Protein AF-A0A5B0NNN5-F1 (afdb_monomer_lite)

Structure (mmCIF, N/CA/C/O backbone):
data_AF-A0A5B0NNN5-F1
#
_entry.id   AF-A0A5B0NNN5-F1
#
loop_
_atom_site.group_PDB
_atom_site.id
_atom_site.type_symbol
_atom_site.label_atom_id
_atom_site.label_alt_id
_atom_site.label_comp_id
_atom_site.label_asym_id
_atom_site.label_entity_id
_atom_site.label_seq_id
_atom_site.pdbx_PDB_ins_code
_atom_site.Cartn_x
_atom_site.Cartn_y
_atom_site.Cartn_z
_atom_site.occupancy
_atom_site.B_iso_or_equiv
_atom_site.auth_seq_id
_atom_site.auth_comp_id
_atom_site.auth_asym_id
_atom_site.auth_atom_id
_atom_site.pdbx_PDB_model_num
ATOM 1 N N . MET A 1 1 ? -16.916 4.468 -17.077 1.00 38.44 1 MET A N 1
ATOM 2 C CA . MET A 1 1 ? -15.936 3.513 -17.646 1.00 38.44 1 MET A CA 1
ATOM 3 C C . MET A 1 1 ? -14.548 4.110 -17.484 1.00 38.44 1 MET A C 1
ATOM 5 O O . MET A 1 1 ? -14.376 5.250 -17.882 1.00 38.44 1 MET A O 1
ATOM 9 N N . ARG A 1 2 ? -13.583 3.404 -16.874 1.00 48.72 2 ARG A N 1
ATOM 10 C CA . ARG A 1 2 ? -12.186 3.874 -16.800 1.00 48.72 2 ARG A CA 1
ATOM 11 C C . ARG A 1 2 ? -11.513 3.576 -18.151 1.00 48.72 2 ARG A C 1
ATOM 13 O O . ARG A 1 2 ? -11.328 2.391 -18.433 1.00 48.72 2 ARG A O 1
ATOM 20 N N . PRO A 1 3 ? -11.193 4.582 -18.985 1.00 46.69 3 PRO A N 1
ATOM 21 C CA . PRO A 1 3 ? -10.837 4.376 -20.392 1.00 46.69 3 PRO A CA 1
ATOM 22 C C . PRO A 1 3 ? -9.607 3.483 -20.582 1.00 46.69 3 PRO A C 1
ATOM 24 O O . PRO A 1 3 ? -9.572 2.716 -21.530 1.00 46.69 3 PRO A O 1
ATOM 27 N N . PHE A 1 4 ? -8.670 3.472 -19.632 1.00 49.66 4 PHE A N 1
ATOM 28 C CA . PHE A 1 4 ? -7.442 2.673 -19.714 1.00 49.66 4 PHE A CA 1
ATOM 29 C C . PHE A 1 4 ? -7.526 1.282 -19.077 1.00 49.66 4 PHE A C 1
ATOM 31 O O . PHE A 1 4 ? -6.658 0.450 -19.310 1.00 49.66 4 PHE A O 1
ATOM 38 N N . HIS A 1 5 ? -8.572 0.982 -18.299 1.00 53.41 5 HIS A N 1
ATOM 39 C CA . HIS A 1 5 ? -8.623 -0.267 -17.530 1.00 53.41 5 HIS A CA 1
ATOM 40 C C . HIS A 1 5 ? -8.665 -1.512 -18.427 1.00 53.41 5 HIS A C 1
ATOM 42 O O . HIS A 1 5 ? -8.003 -2.499 -18.129 1.00 53.41 5 HIS A O 1
ATOM 48 N N . ARG A 1 6 ? -9.390 -1.440 -19.551 1.00 55.00 6 ARG A N 1
ATOM 49 C CA . ARG A 1 6 ? -9.461 -2.537 -20.527 1.00 55.00 6 ARG A CA 1
ATOM 50 C C . ARG A 1 6 ? -8.180 -2.688 -21.345 1.00 55.00 6 ARG A C 1
ATOM 52 O O . ARG A 1 6 ? -7.799 -3.809 -21.640 1.00 55.00 6 ARG A O 1
ATOM 59 N N . PHE A 1 7 ? -7.514 -1.582 -21.681 1.00 61.50 7 PHE A N 1
ATOM 60 C CA . PHE A 1 7 ? -6.260 -1.624 -22.438 1.00 61.50 7 PHE A CA 1
ATOM 61 C C . PHE A 1 7 ? -5.118 -2.195 -21.602 1.00 61.50 7 PHE A C 1
ATOM 63 O O . PHE A 1 7 ? -4.376 -3.033 -22.093 1.00 61.50 7 PHE A O 1
ATOM 70 N N . ILE A 1 8 ? -5.033 -1.824 -20.321 1.00 62.22 8 ILE A N 1
ATOM 71 C CA . ILE A 1 8 ? -4.049 -2.400 -19.397 1.00 62.22 8 ILE A CA 1
ATOM 72 C C . ILE A 1 8 ? -4.316 -3.898 -19.198 1.00 62.22 8 ILE A C 1
ATOM 74 O O . ILE A 1 8 ? -3.385 -4.686 -19.235 1.00 62.22 8 ILE A O 1
ATOM 78 N N . GLN A 1 9 ? -5.581 -4.311 -19.059 1.00 67.50 9 GLN A N 1
ATOM 79 C CA . GLN A 1 9 ? -5.947 -5.732 -18.954 1.00 67.50 9 GLN A CA 1
ATOM 80 C C . GLN A 1 9 ? -5.662 -6.549 -20.220 1.00 67.50 9 GLN A C 1
ATOM 82 O O . GLN A 1 9 ? -5.563 -7.768 -20.131 1.00 67.50 9 GLN A O 1
ATOM 87 N N . ALA A 1 10 ? -5.560 -5.896 -21.380 1.00 73.94 10 ALA A N 1
ATOM 88 C CA . ALA A 1 10 ? -5.237 -6.542 -22.647 1.00 73.94 10 ALA A CA 1
ATOM 89 C C . ALA A 1 10 ? -3.727 -6.754 -22.849 1.00 73.94 10 ALA A C 1
ATOM 91 O O . ALA A 1 10 ? -3.342 -7.479 -23.763 1.00 73.94 10 ALA A O 1
ATOM 92 N N . LEU A 1 11 ? -2.878 -6.134 -22.021 1.00 78.50 11 LEU A N 1
ATOM 93 C CA . LEU A 1 11 ? -1.437 -6.378 -22.028 1.00 78.50 11 LEU A CA 1
ATOM 94 C C . LEU A 1 11 ? -1.131 -7.770 -21.468 1.00 78.50 11 LEU A C 1
ATOM 96 O O . LEU A 1 11 ? -1.851 -8.271 -20.601 1.00 78.50 11 LEU A O 1
ATOM 100 N N . ASP A 1 12 ? -0.030 -8.373 -21.907 1.00 81.44 12 ASP A N 1
ATOM 101 C CA . ASP A 1 12 ? 0.490 -9.574 -21.261 1.00 81.44 12 ASP A CA 1
ATOM 102 C C . ASP A 1 12 ? 0.933 -9.268 -19.808 1.00 81.44 12 ASP A C 1
ATOM 104 O O . ASP A 1 12 ? 1.229 -8.113 -19.480 1.00 81.44 12 ASP A O 1
ATOM 108 N N . PRO A 1 13 ? 0.975 -10.271 -18.909 1.00 80.94 13 PRO A N 1
ATOM 109 C CA . PRO A 1 13 ? 1.270 -10.049 -17.491 1.00 80.94 13 PRO A CA 1
ATOM 110 C C . PRO A 1 13 ? 2.595 -9.326 -17.212 1.00 80.94 13 PRO A C 1
ATOM 112 O O . PRO A 1 13 ? 2.682 -8.562 -16.252 1.00 80.94 13 PRO A O 1
ATOM 115 N N . GLU A 1 14 ? 3.613 -9.534 -18.048 1.00 79.31 14 GLU A N 1
ATOM 116 C CA . GLU A 1 14 ? 4.927 -8.910 -17.891 1.00 79.31 14 GLU A CA 1
ATOM 117 C C . GLU A 1 14 ? 4.887 -7.435 -18.318 1.00 79.31 14 GLU A C 1
ATOM 119 O O . GLU A 1 14 ? 5.398 -6.566 -17.610 1.00 79.31 14 GLU A O 1
ATOM 124 N N . SER A 1 15 ? 4.188 -7.114 -19.407 1.00 80.44 15 SER A N 1
ATOM 125 C CA . SER A 1 15 ? 3.907 -5.725 -19.794 1.00 80.44 15 SER A CA 1
ATOM 126 C C . SER A 1 15 ? 3.047 -4.986 -18.761 1.00 80.44 15 SER A C 1
ATOM 128 O O . SER A 1 15 ? 3.291 -3.810 -18.484 1.00 80.44 15 SER A O 1
ATOM 130 N N . GLN A 1 16 ? 2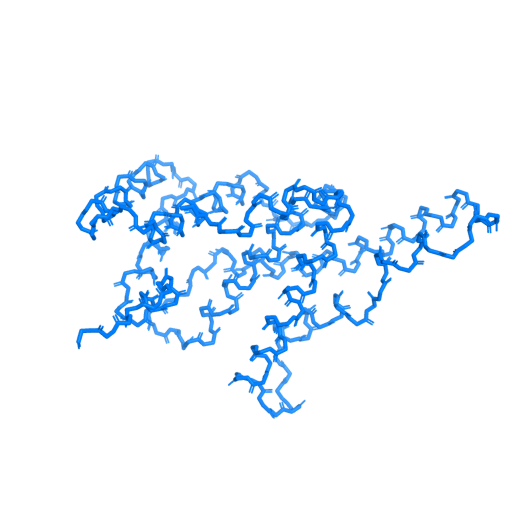.071 -5.660 -18.138 1.00 81.06 16 GLN A N 1
ATOM 131 C CA . GLN A 1 16 ? 1.301 -5.085 -17.025 1.00 81.06 16 GLN A CA 1
ATOM 132 C C . GLN A 1 16 ? 2.200 -4.784 -15.824 1.00 81.06 16 GLN A C 1
ATOM 134 O O . GLN A 1 16 ? 2.122 -3.692 -15.258 1.00 81.06 16 GLN A O 1
ATOM 139 N N . ARG A 1 17 ? 3.073 -5.729 -15.457 1.00 83.31 17 ARG A N 1
ATOM 140 C CA . ARG A 1 17 ? 4.043 -5.565 -14.371 1.00 83.31 17 ARG A CA 1
ATOM 141 C C . ARG A 1 17 ? 4.947 -4.360 -14.613 1.00 83.31 17 ARG A C 1
ATOM 143 O O . ARG A 1 17 ? 5.037 -3.505 -13.737 1.00 83.31 17 ARG A O 1
ATOM 150 N N . ARG A 1 18 ? 5.553 -4.264 -15.802 1.00 82.81 18 ARG A N 1
ATOM 151 C CA . ARG A 1 18 ? 6.403 -3.136 -16.229 1.00 82.81 18 ARG A CA 1
ATOM 152 C C . ARG A 1 18 ? 5.689 -1.803 -16.088 1.00 82.81 18 ARG A C 1
ATOM 154 O O . ARG A 1 18 ? 6.173 -0.916 -15.401 1.00 82.81 18 ARG A O 1
ATOM 161 N N . LEU A 1 19 ? 4.486 -1.698 -16.647 1.00 84.19 19 LEU A N 1
ATOM 162 C CA . LEU A 1 19 ? 3.712 -0.461 -16.595 1.00 84.19 19 LEU A CA 1
ATOM 163 C C . LEU A 1 19 ? 3.422 -0.011 -15.154 1.00 84.19 19 LEU A C 1
ATOM 165 O O . LEU A 1 19 ? 3.506 1.179 -14.840 1.00 84.19 19 LEU A O 1
ATOM 169 N N . VAL A 1 20 ? 3.057 -0.945 -14.269 1.00 84.50 20 VAL A N 1
ATOM 170 C CA . VAL A 1 20 ? 2.790 -0.620 -12.859 1.00 84.50 20 VAL A CA 1
ATOM 171 C C . VAL A 1 20 ? 4.087 -0.270 -12.124 1.00 84.50 20 VAL A C 1
ATOM 173 O O . VAL A 1 20 ? 4.081 0.667 -11.328 1.00 84.50 20 VAL A O 1
ATOM 176 N N . HIS A 1 21 ? 5.190 -0.961 -12.414 1.00 87.12 21 HIS A N 1
ATOM 177 C CA . HIS A 1 21 ? 6.514 -0.645 -11.878 1.00 87.12 21 HIS A CA 1
ATOM 178 C C . HIS A 1 21 ? 6.955 0.777 -12.260 1.00 87.12 21 HIS A C 1
ATOM 180 O O . HIS A 1 21 ? 7.287 1.571 -11.381 1.00 87.12 21 HIS A O 1
ATOM 186 N N . ASP A 1 22 ? 6.855 1.144 -13.537 1.00 86.69 22 ASP A N 1
ATOM 187 C CA . ASP A 1 22 ? 7.198 2.484 -14.029 1.00 86.69 22 ASP A CA 1
ATOM 188 C C . ASP A 1 22 ? 6.299 3.556 -13.398 1.00 86.69 22 ASP A C 1
ATOM 190 O O . ASP A 1 22 ? 6.749 4.638 -13.021 1.00 86.69 22 ASP A O 1
ATOM 194 N N . SER A 1 23 ? 5.012 3.245 -13.213 1.00 87.62 23 SER A N 1
ATOM 195 C CA . SER A 1 23 ? 4.070 4.141 -12.533 1.00 87.62 23 SER A CA 1
ATOM 196 C C . SER A 1 23 ? 4.465 4.387 -11.072 1.00 87.62 23 SER A C 1
ATOM 198 O O . SER A 1 23 ? 4.373 5.519 -10.590 1.00 87.62 23 SER A O 1
ATOM 200 N N . LEU A 1 24 ? 4.923 3.347 -10.367 1.00 89.12 24 LEU A N 1
ATOM 201 C CA . LEU A 1 24 ? 5.457 3.464 -9.009 1.00 89.12 24 LEU A CA 1
ATOM 202 C C . LEU A 1 24 ? 6.752 4.281 -8.986 1.00 89.12 24 LEU A C 1
ATOM 204 O O . LEU A 1 24 ? 6.906 5.139 -8.122 1.00 89.12 24 LEU A O 1
ATOM 208 N N . GLU A 1 25 ? 7.650 4.086 -9.948 1.00 90.12 25 GLU A N 1
ATOM 209 C CA . GLU A 1 25 ? 8.887 4.864 -10.041 1.00 90.12 25 GLU A CA 1
ATOM 210 C C . GLU A 1 25 ? 8.601 6.358 -10.265 1.00 90.12 25 GLU A C 1
ATOM 212 O O . GLU A 1 25 ? 9.164 7.225 -9.592 1.00 90.12 25 GLU A O 1
ATOM 217 N N . ILE A 1 26 ? 7.681 6.680 -11.178 1.00 89.25 26 ILE A N 1
ATOM 218 C CA . ILE A 1 26 ? 7.251 8.059 -11.437 1.00 89.25 26 ILE A CA 1
ATOM 219 C C . ILE A 1 26 ? 6.640 8.672 -10.175 1.00 89.25 26 ILE A C 1
ATOM 221 O O . ILE A 1 26 ? 6.956 9.814 -9.827 1.00 89.25 26 ILE A O 1
ATOM 225 N N . MET A 1 27 ? 5.794 7.917 -9.468 1.00 88.75 27 MET A N 1
ATOM 226 C CA . MET A 1 27 ? 5.220 8.355 -8.198 1.00 88.75 27 MET A CA 1
ATOM 227 C C . MET A 1 27 ? 6.321 8.644 -7.174 1.00 88.75 27 MET A C 1
ATOM 229 O O . MET A 1 27 ? 6.308 9.708 -6.560 1.00 88.75 27 MET A O 1
ATOM 233 N N . MET A 1 28 ? 7.308 7.756 -7.045 1.00 89.56 28 MET A N 1
ATOM 234 C CA . MET A 1 28 ? 8.445 7.915 -6.138 1.00 89.56 28 MET A CA 1
ATOM 235 C C . MET A 1 28 ? 9.233 9.193 -6.439 1.00 89.56 28 MET A C 1
ATOM 237 O O . MET A 1 28 ? 9.432 10.018 -5.549 1.00 89.56 28 MET A O 1
ATOM 241 N N . LYS A 1 29 ? 9.598 9.416 -7.707 1.00 87.94 29 LYS A N 1
ATOM 242 C CA . LYS A 1 29 ? 10.302 10.626 -8.167 1.00 87.94 29 LYS A CA 1
ATOM 243 C C . LYS A 1 29 ? 9.506 11.903 -7.878 1.00 87.94 29 LYS A C 1
ATOM 245 O O . LYS A 1 29 ? 10.073 12.918 -7.471 1.00 87.94 29 LYS A O 1
ATOM 250 N N . ALA A 1 30 ? 8.186 11.869 -8.066 1.00 87.12 30 ALA A N 1
ATOM 251 C CA . ALA A 1 30 ? 7.316 13.003 -7.758 1.00 87.12 30 ALA A CA 1
ATOM 252 C C . ALA A 1 30 ? 7.267 13.300 -6.248 1.00 87.12 30 ALA A C 1
ATOM 254 O O . ALA A 1 30 ? 7.287 14.470 -5.855 1.00 87.12 30 ALA A O 1
ATOM 255 N N . LEU A 1 31 ? 7.234 12.263 -5.405 1.00 86.56 31 LEU A N 1
ATOM 256 C CA . LEU A 1 31 ? 7.290 12.401 -3.948 1.00 86.56 31 LEU A CA 1
ATOM 257 C C . LEU A 1 31 ? 8.647 12.924 -3.477 1.00 86.56 31 LEU A C 1
ATOM 259 O O . LEU A 1 31 ? 8.666 13.873 -2.692 1.00 86.56 31 LEU A O 1
ATOM 263 N N . GLU A 1 32 ? 9.748 12.373 -3.997 1.00 86.81 32 GLU A N 1
ATOM 264 C CA . GLU A 1 32 ? 11.126 12.821 -3.746 1.00 86.81 32 GLU A CA 1
ATOM 265 C C . GLU A 1 32 ? 11.246 14.326 -4.016 1.00 86.81 32 GLU A C 1
ATOM 267 O O . GLU A 1 32 ? 11.534 15.107 -3.111 1.00 86.81 32 GLU A O 1
ATOM 272 N N . LYS A 1 33 ? 10.865 14.769 -5.219 1.00 85.75 33 LYS A N 1
ATOM 273 C CA . LYS A 1 33 ? 10.914 16.185 -5.610 1.00 85.75 33 LYS A CA 1
ATOM 274 C C . LYS A 1 33 ? 10.050 17.095 -4.730 1.00 85.75 33 LYS A C 1
ATOM 276 O O . LYS A 1 33 ? 10.428 18.236 -4.471 1.00 85.75 33 LYS A O 1
ATOM 281 N N . LYS A 1 34 ? 8.867 16.631 -4.314 1.00 84.50 34 LYS A N 1
ATOM 282 C CA . LYS A 1 34 ? 7.889 17.451 -3.580 1.00 84.50 34 LYS A CA 1
ATOM 283 C C . LYS A 1 34 ? 8.204 17.567 -2.090 1.00 84.50 34 LYS A C 1
ATOM 285 O O . LYS A 1 34 ? 7.988 18.631 -1.514 1.00 84.50 34 LYS A O 1
ATOM 290 N N . PHE A 1 35 ? 8.659 16.486 -1.461 1.00 83.00 35 PHE A N 1
ATOM 291 C CA . PHE A 1 35 ? 8.788 16.395 -0.003 1.00 83.00 35 PHE A CA 1
ATOM 292 C C . PHE A 1 35 ? 10.227 16.209 0.494 1.00 83.00 35 PHE A C 1
ATOM 294 O O . PHE A 1 35 ? 10.448 16.336 1.699 1.00 83.00 35 PHE A O 1
ATOM 301 N N . TYR A 1 36 ? 11.183 15.946 -0.402 1.00 82.69 36 TYR A N 1
ATOM 302 C CA . TYR A 1 36 ? 12.600 15.708 -0.094 1.00 82.69 36 TYR A CA 1
ATOM 303 C C . TYR A 1 36 ? 13.522 16.436 -1.099 1.00 82.69 36 TYR A C 1
ATOM 305 O O . TYR A 1 36 ? 14.388 15.820 -1.714 1.00 82.69 36 TYR A O 1
ATOM 313 N N . PRO A 1 37 ? 13.356 17.756 -1.317 1.00 72.31 37 PRO A N 1
ATOM 314 C CA . PRO A 1 37 ? 14.081 18.486 -2.361 1.00 72.31 37 PRO A CA 1
ATOM 315 C C . PRO A 1 37 ? 15.585 18.678 -2.082 1.00 72.31 37 PRO A C 1
ATOM 317 O O . PRO A 1 37 ? 16.282 19.239 -2.924 1.00 72.31 37 PRO A O 1
ATOM 320 N N . ARG A 1 38 ? 16.091 18.278 -0.907 1.00 72.12 38 ARG A N 1
ATOM 321 C CA . ARG A 1 38 ? 17.509 18.381 -0.535 1.00 72.12 38 ARG A CA 1
ATOM 322 C C . ARG A 1 38 ? 18.101 16.979 -0.409 1.00 72.12 38 ARG A C 1
ATOM 324 O O . ARG A 1 38 ? 17.622 16.196 0.402 1.00 72.12 38 ARG A O 1
ATOM 331 N N . GLU A 1 39 ? 19.182 16.701 -1.139 1.00 53.78 39 GLU A N 1
ATOM 332 C CA . GLU A 1 39 ? 19.913 15.415 -1.105 1.00 53.78 39 GLU A CA 1
ATOM 333 C C . GLU A 1 39 ? 20.474 15.046 0.283 1.00 53.78 39 GLU A C 1
ATOM 335 O O . GLU A 1 39 ? 20.886 13.913 0.506 1.00 53.78 39 GLU A O 1
ATOM 340 N N . THR A 1 40 ? 20.472 15.984 1.234 1.00 51.75 40 THR A N 1
ATOM 341 C CA . THR A 1 40 ? 20.892 15.767 2.625 1.00 51.75 40 THR A CA 1
ATOM 342 C C . THR A 1 40 ? 19.810 15.153 3.516 1.00 51.75 40 THR A C 1
ATOM 344 O O . THR A 1 40 ? 20.118 14.766 4.642 1.00 51.75 40 THR A O 1
ATOM 347 N N . ASP A 1 41 ? 18.554 15.079 3.066 1.00 53.94 41 ASP A N 1
ATOM 348 C CA . ASP A 1 41 ? 17.497 14.417 3.831 1.00 53.94 41 ASP A CA 1
ATOM 349 C C . ASP A 1 41 ? 17.642 12.899 3.670 1.00 53.94 41 ASP A C 1
ATOM 351 O O . ASP A 1 41 ? 17.125 12.296 2.729 1.00 53.94 41 ASP A O 1
ATOM 355 N N . THR A 1 42 ? 18.323 12.269 4.629 1.00 62.28 42 THR A N 1
ATOM 356 C CA . THR A 1 42 ? 18.395 10.813 4.844 1.00 62.28 42 THR A CA 1
ATOM 357 C C . THR A 1 42 ? 17.037 10.252 5.273 1.00 62.28 42 THR A C 1
ATOM 359 O O . THR A 1 42 ? 16.876 9.626 6.320 1.00 62.28 42 THR A O 1
ATOM 362 N N . SER A 1 43 ? 16.001 10.512 4.480 1.00 81.00 43 SER A N 1
ATOM 363 C CA . SER A 1 43 ? 14.690 9.955 4.739 1.00 81.00 43 SER A CA 1
ATOM 364 C C . SER A 1 43 ? 14.753 8.443 4.612 1.00 81.00 43 SER A C 1
ATOM 366 O O . SER A 1 43 ? 15.139 7.910 3.570 1.00 81.00 43 SER A O 1
ATOM 368 N N . GLU A 1 44 ? 14.307 7.770 5.668 1.00 85.62 44 GLU A N 1
ATOM 369 C CA . GLU A 1 44 ? 14.129 6.322 5.698 1.00 85.62 44 GLU A CA 1
ATOM 370 C C . GLU A 1 44 ? 13.279 5.847 4.503 1.00 85.62 44 GLU A C 1
ATOM 372 O O . GLU A 1 44 ? 13.673 4.915 3.811 1.00 85.62 44 GLU A O 1
ATOM 377 N N . PHE A 1 45 ? 12.203 6.574 4.166 1.00 86.31 45 PHE A N 1
ATOM 378 C CA . PHE A 1 45 ? 11.358 6.314 2.996 1.00 86.31 45 PHE A CA 1
ATOM 379 C C . PHE A 1 45 ? 12.154 6.290 1.679 1.00 86.31 45 PHE A C 1
ATOM 381 O O . PHE A 1 45 ? 12.105 5.305 0.942 1.00 86.31 45 PHE A O 1
ATOM 388 N N . ILE A 1 46 ? 12.924 7.347 1.385 1.00 86.12 46 ILE A N 1
ATOM 389 C CA . ILE A 1 46 ? 13.728 7.421 0.152 1.00 86.12 46 ILE A CA 1
ATOM 390 C C . ILE A 1 46 ? 14.811 6.344 0.148 1.00 86.12 46 ILE A C 1
ATOM 392 O O . ILE A 1 46 ? 14.988 5.647 -0.848 1.00 86.12 46 ILE A O 1
ATOM 396 N N . THR A 1 47 ? 15.499 6.174 1.273 1.00 86.81 47 THR A N 1
ATOM 397 C CA . THR A 1 47 ? 16.622 5.239 1.411 1.00 86.81 47 THR A CA 1
ATOM 398 C C . THR A 1 47 ? 16.185 3.795 1.184 1.00 86.81 47 THR A C 1
ATOM 400 O O . THR A 1 47 ? 16.910 3.027 0.558 1.00 86.81 47 THR A O 1
ATOM 403 N N . ILE A 1 48 ? 14.989 3.434 1.652 1.00 88.00 48 ILE A N 1
ATOM 404 C CA . ILE A 1 48 ? 14.462 2.074 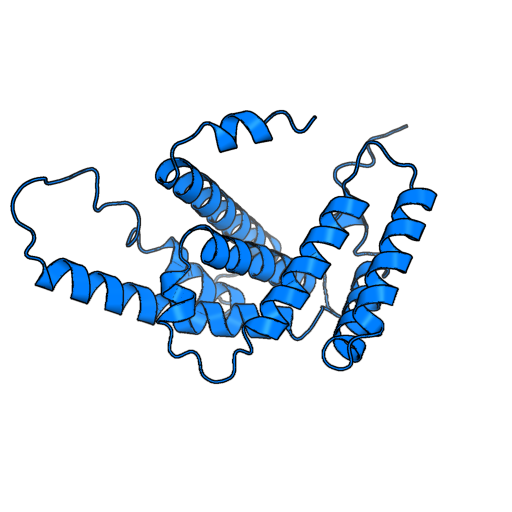1.542 1.00 88.00 48 ILE A CA 1
ATOM 405 C C . ILE A 1 48 ? 13.872 1.801 0.157 1.00 88.00 48 ILE A C 1
ATOM 407 O O . ILE A 1 48 ? 14.126 0.740 -0.406 1.00 88.00 48 ILE A O 1
ATOM 411 N N . TYR A 1 49 ? 13.105 2.733 -0.418 1.00 88.12 49 TYR A N 1
ATOM 412 C CA . TYR A 1 49 ? 12.414 2.478 -1.688 1.00 88.12 49 TYR A CA 1
ATOM 413 C C . TYR A 1 49 ? 13.262 2.746 -2.932 1.00 88.12 49 TYR A C 1
ATOM 415 O O . TYR A 1 49 ? 13.042 2.111 -3.957 1.00 88.12 49 TYR A O 1
ATOM 423 N N . LYS A 1 50 ? 14.230 3.666 -2.891 1.00 85.12 50 LYS A N 1
ATOM 424 C CA . LYS A 1 50 ? 15.028 4.031 -4.076 1.00 85.12 50 LYS A CA 1
ATOM 425 C C . LYS A 1 50 ? 15.811 2.850 -4.682 1.00 85.12 50 LYS A C 1
ATOM 427 O O . LYS A 1 50 ? 15.775 2.720 -5.907 1.00 85.12 50 LYS A O 1
ATOM 432 N N . PRO A 1 51 ? 16.430 1.945 -3.894 1.00 83.31 51 PRO A N 1
ATOM 433 C CA . PRO A 1 51 ? 17.115 0.768 -4.435 1.00 83.31 51 PRO A CA 1
ATOM 434 C C . PRO A 1 51 ? 16.219 -0.157 -5.266 1.00 83.31 51 PRO A C 1
ATOM 436 O O . PRO A 1 51 ? 16.705 -0.753 -6.224 1.00 83.31 51 PRO A O 1
ATOM 439 N N . PHE A 1 52 ? 14.918 -0.230 -4.953 1.00 83.94 52 PHE A N 1
ATOM 440 C CA . PHE A 1 52 ? 13.951 -1.042 -5.702 1.00 83.94 52 PHE A CA 1
ATOM 441 C C . PHE A 1 52 ? 13.876 -0.651 -7.183 1.00 83.94 52 PHE A C 1
ATOM 443 O O . PHE A 1 52 ? 13.693 -1.515 -8.032 1.00 83.94 52 PHE A O 1
ATOM 450 N N . PHE A 1 53 ? 14.056 0.638 -7.488 1.00 83.12 53 PHE A N 1
ATOM 451 C CA . PHE A 1 53 ? 13.953 1.178 -8.846 1.00 83.12 53 PHE A CA 1
ATOM 452 C C . PHE A 1 53 ? 15.307 1.337 -9.550 1.00 83.12 53 PHE A C 1
ATOM 454 O O . PHE A 1 53 ? 15.357 1.458 -10.768 1.00 83.12 53 PHE A O 1
ATOM 461 N N . GLN A 1 54 ? 16.416 1.371 -8.804 1.00 69.56 54 GLN A N 1
ATOM 462 C CA . GLN A 1 54 ? 17.755 1.608 -9.362 1.00 69.56 54 GLN A CA 1
ATOM 463 C C . GLN A 1 54 ? 18.375 0.374 -10.020 1.00 69.56 54 GLN A C 1
ATOM 465 O O . GLN A 1 54 ? 19.243 0.510 -10.881 1.00 69.56 54 GLN A O 1
ATOM 470 N N . LYS A 1 55 ? 17.960 -0.828 -9.614 1.00 58.03 55 LYS A N 1
ATOM 471 C CA . LYS A 1 55 ? 18.403 -2.075 -10.232 1.00 58.03 55 LYS A CA 1
ATOM 472 C C . LYS A 1 55 ? 17.277 -2.615 -11.107 1.00 58.03 55 LYS A C 1
ATOM 474 O O . LYS A 1 55 ? 16.264 -3.073 -10.589 1.00 58.03 55 LYS A O 1
ATOM 479 N N . ASN A 1 56 ? 17.494 -2.669 -12.421 1.00 51.88 56 ASN A N 1
ATOM 480 C CA . ASN A 1 56 ? 16.667 -3.413 -13.385 1.00 51.88 56 ASN A CA 1
ATOM 481 C C . ASN A 1 56 ? 16.728 -4.945 -13.164 1.00 51.88 56 ASN A C 1
ATOM 483 O O . ASN A 1 56 ? 16.739 -5.719 -14.120 1.00 51.88 56 ASN A O 1
ATOM 487 N N . MET A 1 57 ? 16.746 -5.426 -11.916 1.00 49.53 57 MET A N 1
ATOM 488 C CA . MET A 1 57 ? 16.834 -6.855 -11.591 1.00 49.53 57 MET A CA 1
ATOM 489 C C . MET A 1 57 ? 15.671 -7.675 -12.168 1.00 49.53 57 MET A C 1
ATOM 491 O O . MET A 1 57 ? 15.783 -8.888 -12.316 1.00 49.53 57 MET A O 1
ATOM 495 N N . TYR A 1 58 ? 14.568 -7.014 -12.521 1.00 51.59 58 TYR A N 1
ATOM 496 C CA . TYR A 1 58 ? 13.332 -7.646 -12.966 1.00 51.59 58 TYR A CA 1
ATOM 497 C C . TYR A 1 58 ? 13.139 -7.683 -14.483 1.00 51.59 58 TYR A C 1
ATOM 499 O O . TYR A 1 58 ? 12.404 -8.540 -14.965 1.00 51.59 58 TYR A O 1
ATOM 507 N N . LEU A 1 59 ? 13.760 -6.771 -15.241 1.00 50.09 59 LEU A N 1
ATOM 508 C CA . LEU A 1 59 ? 13.304 -6.457 -16.606 1.00 50.09 59 LEU A CA 1
ATOM 509 C C . LEU A 1 59 ? 14.307 -6.782 -17.715 1.00 50.09 59 LEU A C 1
ATOM 511 O O . LEU A 1 59 ? 13.888 -7.000 -18.857 1.00 50.09 59 LEU A O 1
ATOM 515 N N . GLU A 1 60 ? 15.601 -6.861 -17.404 1.00 43.16 60 GLU A N 1
ATOM 516 C CA . GLU A 1 60 ? 16.642 -7.097 -18.417 1.00 43.16 60 GLU A CA 1
ATOM 517 C C . GLU A 1 60 ? 1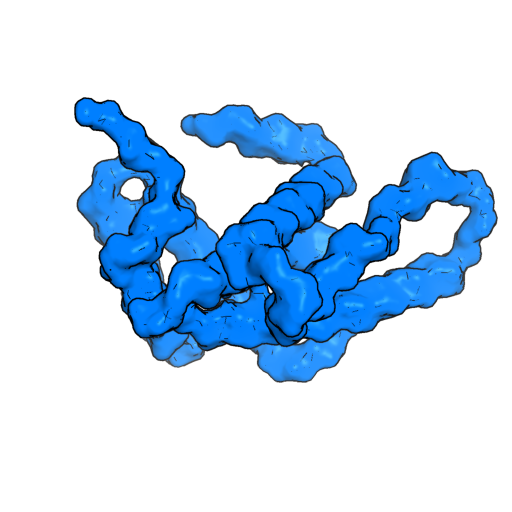6.765 -8.569 -18.839 1.00 43.16 60 GLU A C 1
ATOM 519 O O . GLU A 1 60 ? 17.261 -8.869 -19.921 1.00 43.16 60 GLU A O 1
ATOM 524 N N . LYS A 1 61 ? 16.233 -9.512 -18.056 1.00 47.97 61 LYS A N 1
ATOM 525 C CA . LYS A 1 61 ? 16.510 -10.943 -18.256 1.00 47.97 61 LYS A CA 1
ATOM 526 C C . LYS A 1 61 ? 15.744 -11.658 -19.375 1.00 47.97 61 LYS A C 1
ATOM 528 O O . LYS A 1 61 ? 15.991 -12.839 -19.582 1.00 47.97 61 LYS A O 1
ATOM 533 N N . LYS A 1 62 ? 14.820 -11.003 -20.087 1.00 43.44 62 LYS A N 1
ATOM 534 C CA . LYS A 1 62 ? 14.033 -11.676 -21.145 1.00 43.44 62 LYS A CA 1
ATOM 535 C C . LYS A 1 62 ? 14.220 -11.150 -22.563 1.00 43.44 62 LYS A C 1
ATOM 537 O O . LYS A 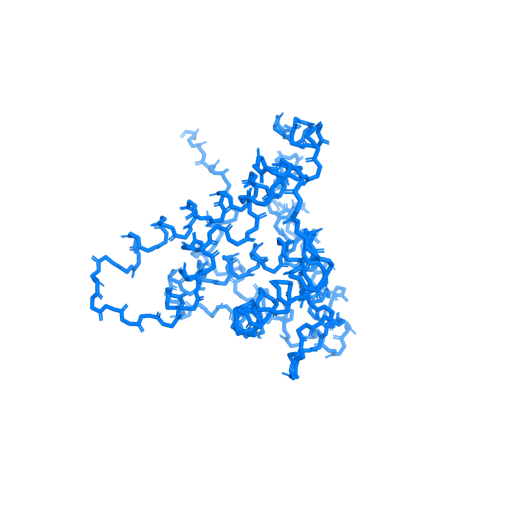1 62 ? 13.652 -11.734 -23.477 1.00 43.44 62 LYS A O 1
ATOM 542 N N . ILE A 1 63 ? 14.990 -10.079 -22.762 1.00 41.62 63 ILE A N 1
ATOM 543 C CA . ILE A 1 63 ? 15.197 -9.510 -24.108 1.00 41.62 63 ILE A CA 1
ATOM 544 C C . ILE A 1 63 ? 16.569 -9.895 -24.683 1.00 41.62 63 ILE A C 1
ATOM 546 O O . ILE A 1 63 ? 16.746 -9.881 -25.897 1.00 41.62 63 ILE A O 1
ATOM 550 N N . THR A 1 64 ? 17.519 -10.331 -23.854 1.00 39.75 64 THR A N 1
ATOM 551 C CA . THR A 1 64 ? 18.854 -10.729 -24.317 1.00 39.75 64 THR A CA 1
ATOM 552 C C . THR A 1 64 ? 19.245 -12.101 -23.776 1.00 39.75 64 THR A C 1
ATOM 554 O O . THR A 1 64 ? 19.428 -12.262 -22.572 1.00 39.75 64 THR A O 1
ATOM 557 N N . ASN A 1 65 ? 19.430 -13.038 -24.708 1.00 35.97 65 ASN A N 1
ATOM 558 C CA . ASN A 1 65 ? 20.053 -14.360 -24.580 1.00 35.97 65 ASN A CA 1
ATOM 559 C C . ASN A 1 65 ? 19.160 -15.518 -24.107 1.00 35.97 65 ASN A C 1
ATOM 561 O O . ASN A 1 65 ? 19.327 -16.074 -23.022 1.00 35.97 65 ASN A O 1
ATOM 565 N N . ASP A 1 66 ? 18.333 -16.000 -25.040 1.00 41.22 66 ASP A N 1
ATOM 566 C CA . ASP A 1 66 ? 18.343 -17.438 -25.312 1.00 41.22 66 ASP A CA 1
ATOM 567 C C . ASP A 1 66 ? 19.793 -17.866 -25.610 1.00 41.22 66 ASP A C 1
ATOM 569 O O . ASP A 1 66 ? 20.464 -17.247 -26.433 1.00 41.22 66 ASP A O 1
ATOM 573 N N . HIS A 1 67 ? 20.233 -18.928 -24.932 1.00 45.72 67 HIS A N 1
ATOM 574 C CA . HIS A 1 67 ? 21.563 -19.558 -24.935 1.00 45.72 67 HIS A CA 1
ATOM 575 C C . HIS A 1 67 ? 22.478 -19.174 -23.753 1.00 45.72 67 HIS A C 1
ATOM 577 O O . HIS A 1 67 ? 23.150 -18.150 -23.756 1.00 45.72 67 HIS A O 1
ATOM 583 N N . PHE A 1 68 ? 22.566 -20.110 -22.793 1.00 44.94 68 PHE A N 1
ATOM 584 C CA . PHE A 1 68 ? 23.549 -20.219 -21.699 1.00 44.94 68 PHE A CA 1
ATOM 585 C C . PHE A 1 68 ? 23.326 -19.405 -20.411 1.00 44.94 68 PHE A C 1
ATOM 587 O O . PHE A 1 68 ? 24.224 -18.700 -19.963 1.00 44.94 68 PHE A O 1
ATOM 594 N N . SER A 1 69 ? 22.207 -19.607 -19.708 1.00 42.84 69 SER A N 1
ATOM 595 C CA . SER A 1 69 ? 22.229 -19.467 -18.240 1.00 42.84 69 SER A CA 1
ATOM 596 C C . SER A 1 69 ? 21.825 -20.785 -17.586 1.00 42.84 69 SER A C 1
ATOM 598 O O . SER A 1 69 ? 20.838 -21.410 -17.972 1.00 42.84 69 SER A O 1
ATOM 600 N N . SER A 1 70 ? 22.664 -21.268 -16.670 1.00 47.59 70 SER A N 1
ATOM 601 C CA . SER A 1 70 ? 22.433 -22.508 -15.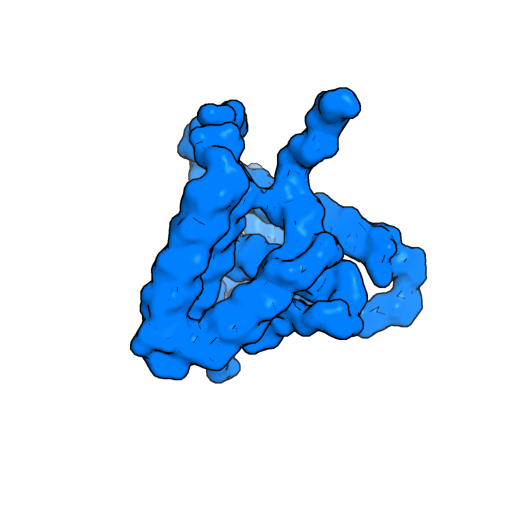930 1.00 47.59 70 SER A CA 1
ATOM 602 C C . SER A 1 70 ? 21.289 -22.307 -14.924 1.00 47.59 70 SER A C 1
ATOM 604 O O . SER A 1 70 ? 21.115 -21.201 -14.415 1.00 47.59 70 SER A O 1
ATOM 606 N N . MET A 1 71 ? 20.505 -23.349 -14.603 1.00 50.94 71 MET A N 1
ATOM 607 C CA . MET A 1 71 ? 19.417 -23.240 -13.605 1.00 50.94 71 MET A CA 1
ATOM 608 C C . MET A 1 71 ? 19.913 -22.715 -12.240 1.00 50.94 71 MET A C 1
ATOM 610 O O . MET A 1 71 ? 19.178 -22.012 -11.546 1.00 50.94 71 MET A O 1
ATOM 614 N N . SER A 1 72 ? 21.179 -22.965 -11.890 1.00 50.41 72 SER A N 1
ATOM 615 C CA . SER A 1 72 ? 21.819 -22.428 -10.682 1.00 50.41 72 SER A CA 1
ATOM 616 C C . SER A 1 72 ? 21.985 -20.905 -10.694 1.00 50.41 72 SER A C 1
ATOM 618 O O . SER A 1 72 ? 21.865 -20.268 -9.650 1.00 50.41 72 SER A O 1
ATOM 620 N N . ASP A 1 73 ? 22.202 -20.288 -11.860 1.00 54.81 73 ASP A N 1
ATOM 621 C CA . ASP A 1 73 ? 22.329 -18.828 -11.961 1.00 54.81 73 ASP A CA 1
ATOM 622 C C . ASP A 1 73 ? 20.966 -18.138 -11.812 1.00 54.81 73 ASP A C 1
ATOM 624 O O . ASP A 1 73 ? 20.875 -17.013 -11.314 1.00 54.81 73 ASP A O 1
ATOM 628 N N . SER A 1 74 ? 19.876 -18.798 -12.221 1.00 55.69 74 SER A N 1
ATOM 629 C CA . SER A 1 74 ? 18.520 -18.275 -12.024 1.00 55.69 74 SER A CA 1
ATOM 630 C C . SER A 1 74 ? 18.066 -18.304 -10.565 1.00 55.69 74 SER A C 1
ATOM 632 O O . SER A 1 74 ? 17.498 -17.310 -10.117 1.00 55.69 74 SER A O 1
ATOM 634 N N . GLU A 1 75 ? 18.354 -19.374 -9.819 1.00 60.66 75 GLU A N 1
ATOM 635 C CA . GLU A 1 75 ? 17.954 -19.511 -8.407 1.00 60.66 75 GLU A CA 1
ATOM 636 C C . GLU A 1 75 ? 18.702 -18.531 -7.489 1.00 60.66 75 GLU A C 1
ATOM 638 O O . GLU A 1 75 ? 18.096 -17.903 -6.616 1.00 60.66 75 GLU A O 1
ATOM 643 N N . ASN A 1 76 ? 20.000 -18.319 -7.732 1.00 65.06 76 ASN A N 1
ATOM 644 C CA . ASN A 1 76 ? 20.799 -17.338 -6.990 1.00 65.06 76 ASN A CA 1
ATOM 645 C C . ASN A 1 76 ? 20.284 -15.906 -7.199 1.00 65.06 76 ASN A C 1
ATOM 647 O O . ASN A 1 76 ? 20.176 -15.133 -6.249 1.00 65.06 76 ASN A O 1
ATOM 651 N N . LEU A 1 77 ? 19.904 -15.568 -8.434 1.00 66.75 77 LEU A N 1
ATOM 652 C CA . LEU A 1 77 ? 19.381 -14.243 -8.767 1.00 66.75 77 LEU A CA 1
ATOM 653 C C . LEU A 1 77 ? 17.967 -14.015 -8.226 1.00 66.75 77 LEU A C 1
ATOM 655 O O . LEU A 1 77 ? 17.625 -12.891 -7.870 1.00 66.75 77 LEU A O 1
ATOM 659 N N . GLU A 1 78 ? 17.145 -15.059 -8.133 1.00 67.69 78 GLU A N 1
ATOM 660 C CA . GLU A 1 78 ? 15.838 -14.964 -7.485 1.00 67.69 78 GLU A CA 1
ATOM 661 C C . GLU A 1 78 ? 15.967 -14.781 -5.966 1.00 67.69 78 GLU A C 1
ATOM 663 O O . GLU A 1 78 ? 15.250 -13.970 -5.380 1.00 67.69 78 GLU A O 1
ATOM 668 N N . THR A 1 79 ? 16.920 -15.474 -5.342 1.00 69.88 79 THR A N 1
ATOM 669 C CA . THR A 1 79 ? 17.204 -15.359 -3.905 1.00 69.88 79 THR A CA 1
ATOM 670 C C . THR A 1 79 ? 17.708 -13.959 -3.551 1.00 69.88 79 THR A C 1
ATOM 672 O O . THR A 1 79 ? 17.118 -13.299 -2.698 1.00 69.88 79 THR A O 1
ATOM 675 N N . GLU A 1 80 ? 18.708 -13.444 -4.275 1.00 73.38 80 GLU A N 1
ATOM 676 C CA . GLU A 1 80 ? 19.258 -12.094 -4.058 1.00 73.38 80 GLU A CA 1
ATOM 677 C C . GLU A 1 80 ? 18.183 -11.005 -4.233 1.00 73.38 80 GLU A C 1
ATOM 679 O O . GLU A 1 80 ? 18.099 -10.033 -3.480 1.00 73.38 80 GLU A O 1
ATOM 684 N N . ARG A 1 81 ? 17.306 -11.187 -5.220 1.00 75.81 81 ARG A N 1
ATOM 685 C CA . ARG A 1 81 ? 16.161 -10.317 -5.489 1.00 75.81 81 ARG A CA 1
ATOM 686 C C . ARG A 1 81 ? 15.161 -10.296 -4.325 1.00 75.81 81 ARG A C 1
ATOM 688 O O . ARG A 1 81 ? 14.692 -9.224 -3.938 1.00 75.81 81 ARG A O 1
ATOM 695 N N . ILE A 1 82 ? 14.822 -11.460 -3.771 1.00 74.69 82 ILE A N 1
ATOM 696 C CA . ILE A 1 82 ? 13.896 -11.588 -2.634 1.00 74.69 82 ILE A CA 1
ATOM 697 C C . ILE A 1 82 ? 14.511 -10.986 -1.366 1.00 74.69 82 ILE A C 1
ATOM 699 O O . ILE A 1 82 ? 13.823 -10.260 -0.643 1.00 74.69 82 ILE A O 1
ATOM 703 N N . GLU A 1 83 ? 15.805 -11.207 -1.130 1.00 76.75 83 GLU A N 1
ATOM 704 C CA . GLU A 1 83 ? 16.554 -10.593 -0.026 1.00 76.75 83 GLU A CA 1
ATOM 705 C C . GLU A 1 83 ? 16.538 -9.061 -0.104 1.00 76.75 83 GLU A C 1
ATOM 707 O O . GLU A 1 83 ? 16.371 -8.391 0.915 1.00 76.75 83 GLU A O 1
ATOM 712 N N . GLN A 1 84 ? 16.629 -8.493 -1.310 1.00 79.44 84 GLN A N 1
ATOM 713 C CA . GLN A 1 84 ? 16.540 -7.045 -1.516 1.00 79.44 84 GLN A CA 1
ATOM 714 C C . GLN A 1 84 ? 15.118 -6.494 -1.314 1.00 79.44 84 GLN A C 1
ATOM 716 O O . GLN A 1 84 ? 14.965 -5.376 -0.821 1.00 79.44 84 GLN A O 1
ATOM 721 N N . ILE A 1 85 ? 14.068 -7.255 -1.653 1.00 83.81 85 ILE A N 1
ATOM 722 C CA . ILE A 1 85 ? 12.673 -6.840 -1.417 1.00 83.81 85 ILE A CA 1
ATOM 723 C C . ILE A 1 85 ? 12.311 -6.883 0.074 1.00 83.81 85 ILE A C 1
ATOM 725 O O . ILE A 1 85 ? 11.549 -6.030 0.537 1.00 83.81 85 ILE A O 1
ATOM 729 N N . GLY A 1 86 ? 12.800 -7.873 0.825 1.00 84.25 86 GLY A N 1
ATOM 730 C CA . GLY A 1 86 ? 12.366 -8.149 2.202 1.00 84.25 86 GLY A CA 1
ATOM 731 C C . GLY A 1 86 ? 12.324 -6.916 3.124 1.00 84.25 86 GLY A C 1
ATOM 732 O O . GLY A 1 86 ? 11.271 -6.636 3.708 1.00 84.25 86 GLY A O 1
ATOM 733 N N . PRO A 1 87 ? 13.405 -6.120 3.228 1.00 85.56 87 PRO A N 1
ATOM 734 C CA . PRO A 1 87 ? 13.420 -4.890 4.025 1.00 85.56 87 PRO A CA 1
ATOM 735 C C . PRO A 1 87 ? 12.391 -3.843 3.571 1.00 85.56 87 PRO A C 1
ATOM 737 O O . PRO A 1 87 ? 11.795 -3.145 4.393 1.00 85.56 87 PRO A O 1
ATOM 740 N N . ILE A 1 88 ? 12.135 -3.759 2.265 1.00 89.62 88 ILE A N 1
ATOM 741 C CA . ILE A 1 88 ? 11.164 -2.829 1.677 1.00 89.62 88 ILE A CA 1
ATOM 742 C C . ILE A 1 88 ? 9.741 -3.260 2.037 1.00 89.62 88 ILE A C 1
ATOM 744 O O . ILE A 1 88 ? 8.927 -2.432 2.447 1.00 89.62 88 ILE A O 1
ATOM 748 N N . LEU A 1 89 ? 9.454 -4.565 1.977 1.00 88.69 89 LEU A N 1
ATOM 749 C CA . LEU A 1 89 ? 8.185 -5.131 2.442 1.00 88.69 89 LEU A CA 1
ATOM 750 C C . LEU A 1 89 ? 7.946 -4.868 3.927 1.00 88.69 89 LEU A C 1
ATOM 752 O O . LEU A 1 89 ? 6.841 -4.471 4.301 1.00 88.69 89 LEU A O 1
ATOM 756 N N . GLN A 1 90 ? 8.968 -5.038 4.770 1.00 88.38 90 GLN A N 1
ATOM 757 C CA . GLN A 1 90 ? 8.879 -4.721 6.200 1.00 88.38 90 GLN A CA 1
ATOM 758 C C . GLN A 1 90 ? 8.511 -3.263 6.438 1.00 88.38 90 GLN A C 1
ATOM 760 O O . GLN A 1 90 ? 7.638 -2.962 7.257 1.00 88.38 90 GLN A O 1
ATOM 765 N N . TYR A 1 91 ? 9.186 -2.355 5.740 1.00 90.50 91 TYR A N 1
ATOM 766 C CA . TYR A 1 91 ? 8.926 -0.932 5.868 1.00 90.50 91 TYR A CA 1
ATOM 767 C C . TYR A 1 91 ? 7.512 -0.581 5.400 1.00 90.50 91 TYR A C 1
ATOM 769 O O . TYR A 1 91 ? 6.746 0.024 6.152 1.00 90.50 91 TYR A O 1
ATOM 777 N N . ALA A 1 92 ? 7.119 -1.054 4.216 1.00 91.00 92 ALA A N 1
ATOM 778 C CA . ALA A 1 92 ? 5.785 -0.842 3.673 1.00 91.00 92 ALA A CA 1
ATOM 779 C C . ALA A 1 92 ? 4.696 -1.365 4.621 1.00 91.00 92 ALA A C 1
ATOM 781 O O . ALA A 1 92 ? 3.704 -0.682 4.882 1.00 91.00 92 ALA A O 1
ATOM 782 N N . TYR A 1 93 ? 4.900 -2.551 5.200 1.00 90.31 93 TYR A N 1
ATOM 783 C CA . TYR A 1 93 ? 4.003 -3.123 6.199 1.00 90.31 93 TYR A CA 1
ATOM 784 C C . TYR A 1 93 ? 3.885 -2.235 7.441 1.00 90.31 93 TYR A C 1
ATOM 786 O O . TYR A 1 93 ? 2.770 -1.957 7.885 1.00 90.31 93 TYR A O 1
ATOM 794 N N . LYS A 1 94 ? 5.005 -1.737 7.982 1.00 89.94 94 LYS A N 1
ATOM 795 C CA . LYS A 1 94 ? 5.007 -0.810 9.129 1.00 89.94 94 LYS A CA 1
ATOM 796 C C . LYS A 1 94 ? 4.241 0.477 8.825 1.00 89.94 94 LYS A C 1
ATOM 798 O O . LYS A 1 94 ? 3.503 0.939 9.697 1.00 89.94 94 LYS A O 1
ATOM 803 N N . CYS A 1 95 ? 4.369 1.017 7.612 1.00 88.88 95 CYS A N 1
ATOM 804 C CA . CYS A 1 95 ? 3.577 2.163 7.164 1.00 88.88 95 CYS A CA 1
ATOM 805 C C . CYS A 1 95 ? 2.077 1.838 7.171 1.00 88.88 95 CYS A C 1
ATOM 807 O O . CYS A 1 95 ? 1.294 2.616 7.704 1.00 88.88 95 CYS A O 1
ATOM 809 N N . ILE A 1 96 ? 1.664 0.668 6.668 1.00 90.62 96 ILE A N 1
ATOM 810 C CA . ILE A 1 96 ? 0.249 0.260 6.692 1.00 90.62 96 ILE A CA 1
ATOM 811 C C . ILE A 1 96 ? -0.274 0.057 8.115 1.00 90.62 96 ILE A C 1
ATOM 813 O O . ILE A 1 96 ? -1.408 0.440 8.399 1.00 90.62 96 ILE A O 1
ATOM 817 N N . GLN A 1 97 ? 0.528 -0.492 9.031 1.00 88.94 97 GLN A N 1
ATOM 818 C CA . GLN A 1 97 ? 0.101 -0.704 10.420 1.00 88.94 97 GLN A CA 1
ATOM 819 C C . GLN A 1 97 ? -0.214 0.592 11.173 1.00 88.94 97 GLN A C 1
ATOM 821 O O . GLN A 1 97 ? -0.913 0.541 12.183 1.00 88.94 97 GLN A O 1
ATOM 826 N N . LYS A 1 98 ? 0.285 1.740 10.707 1.00 85.56 98 LYS A N 1
ATOM 827 C CA . LYS A 1 98 ? 0.095 3.040 11.351 1.00 85.56 98 LYS A CA 1
ATOM 828 C C . LYS A 1 98 ? -0.514 4.027 10.356 1.00 85.56 98 LYS A C 1
ATOM 830 O O . LYS A 1 98 ? 0.232 4.790 9.740 1.00 85.56 98 LYS A O 1
ATOM 835 N N . PRO A 1 99 ? -1.850 4.028 10.191 1.00 83.44 99 PRO A N 1
ATOM 836 C CA . PRO A 1 99 ? -2.520 5.053 9.406 1.00 83.44 99 PRO A CA 1
ATOM 837 C C . PRO A 1 99 ? -2.077 6.455 9.864 1.00 83.44 99 PRO A C 1
ATOM 839 O O . PRO A 1 99 ? -1.958 6.685 11.074 1.00 83.44 99 PRO A O 1
ATOM 842 N N . PRO A 1 100 ? -1.798 7.378 8.928 1.00 80.69 100 PRO A N 1
ATOM 843 C CA . PRO A 1 100 ? -1.326 8.719 9.257 1.00 80.69 100 PRO A CA 1
ATOM 844 C C . PRO A 1 100 ? -2.383 9.452 10.085 1.00 80.69 100 PRO A C 1
ATOM 846 O O . PRO A 1 100 ? -3.563 9.447 9.739 1.00 80.69 100 PRO A O 1
ATOM 849 N N . LYS A 1 101 ? -1.977 10.085 11.186 1.00 73.38 101 LYS A N 1
ATOM 850 C CA . LYS A 1 101 ? -2.899 10.846 12.041 1.00 73.38 101 LYS A CA 1
ATOM 851 C C . LYS A 1 101 ? -3.100 12.256 11.499 1.00 73.38 101 LYS A C 1
ATOM 853 O O . LYS A 1 101 ? -2.286 12.766 10.744 1.00 73.38 101 LYS A O 1
ATOM 858 N N . ASN A 1 102 ? -4.136 12.942 11.973 1.00 59.31 102 ASN A N 1
ATOM 859 C CA . ASN A 1 102 ? -4.458 14.322 11.571 1.00 59.31 102 ASN A CA 1
ATOM 860 C C . ASN A 1 102 ? -3.339 15.336 11.864 1.00 59.31 102 ASN A C 1
ATOM 862 O O . ASN A 1 102 ? -3.283 16.389 11.241 1.00 59.31 102 ASN A O 1
ATOM 866 N N . SER A 1 103 ? -2.459 15.034 12.823 1.00 52.38 103 SER A N 1
ATOM 867 C CA . SER A 1 103 ? -1.267 15.832 13.126 1.00 52.38 103 SER A CA 1
ATOM 868 C C . SER A 1 103 ? -0.092 15.556 12.184 1.00 52.38 103 SER A C 1
ATOM 870 O O . SER A 1 103 ? 0.883 16.311 12.187 1.00 52.38 103 SER A O 1
ATOM 872 N N . ASP A 1 104 ? -0.146 14.464 11.419 1.00 57.88 104 ASP A N 1
ATOM 873 C CA . ASP A 1 104 ? 0.921 14.065 10.515 1.00 57.88 104 ASP A CA 1
ATOM 874 C C . ASP A 1 104 ? 0.815 14.859 9.211 1.00 57.88 104 ASP A C 1
ATOM 876 O O . ASP A 1 104 ? -0.221 14.927 8.552 1.00 57.88 104 ASP A O 1
ATOM 880 N N . ARG A 1 105 ? 1.925 15.503 8.843 1.00 66.00 105 ARG A N 1
ATOM 881 C CA . ARG A 1 105 ? 2.042 16.347 7.647 1.00 66.00 105 ARG A CA 1
ATOM 882 C C . ARG A 1 105 ? 1.668 15.552 6.386 1.00 66.00 105 ARG A C 1
ATOM 884 O O . ARG A 1 105 ? 1.940 14.357 6.317 1.00 66.00 105 ARG A O 1
ATOM 891 N N . LYS A 1 106 ? 1.218 16.247 5.324 1.00 76.44 106 LYS A N 1
ATOM 892 C CA . LYS A 1 106 ? 0.936 15.699 3.969 1.00 76.44 106 LYS A CA 1
ATOM 893 C C . LYS A 1 106 ? 1.935 14.632 3.492 1.00 76.44 106 LYS A C 1
ATOM 895 O O . LYS A 1 106 ? 1.539 13.703 2.799 1.00 76.44 106 LYS A O 1
ATOM 900 N N . LYS A 1 107 ? 3.210 14.756 3.866 1.00 80.75 107 LYS A N 1
ATOM 901 C CA . LYS A 1 107 ? 4.278 13.781 3.619 1.00 80.75 107 LYS A CA 1
ATOM 902 C C . LYS A 1 107 ? 3.906 12.351 4.053 1.00 80.75 107 LYS A C 1
ATOM 904 O O . LYS A 1 107 ? 3.901 11.466 3.204 1.00 80.75 107 LYS A O 1
ATOM 909 N N . SER A 1 108 ? 3.517 12.137 5.312 1.00 81.94 108 SER A N 1
ATOM 910 C CA . SER A 1 108 ? 3.212 10.803 5.859 1.00 81.94 108 SER A CA 1
ATOM 911 C C . SER A 1 108 ? 2.034 10.138 5.145 1.00 81.94 108 SER A C 1
ATOM 913 O O . SER A 1 108 ? 2.052 8.934 4.899 1.00 81.94 108 SER A O 1
ATOM 915 N N . THR A 1 109 ? 1.033 10.922 4.728 1.00 80.94 109 THR A N 1
ATOM 916 C CA . THR A 1 109 ? -0.084 10.405 3.926 1.00 80.94 109 THR A CA 1
ATOM 917 C C . THR A 1 109 ? 0.381 9.881 2.572 1.00 80.94 109 THR A C 1
ATOM 919 O O . THR A 1 109 ? -0.073 8.828 2.130 1.00 80.94 109 THR A O 1
ATOM 922 N N . HIS A 1 110 ? 1.309 10.573 1.908 1.00 83.69 110 HIS A N 1
ATOM 923 C CA . HIS A 1 110 ? 1.821 10.102 0.623 1.00 83.69 110 HIS A CA 1
ATOM 924 C C . HIS A 1 110 ? 2.740 8.882 0.785 1.00 83.69 110 HIS A C 1
ATOM 926 O O . HIS A 1 110 ? 2.654 7.973 -0.035 1.00 83.69 110 HIS A O 1
ATOM 932 N N . GLU A 1 111 ? 3.553 8.817 1.846 1.00 87.31 111 GLU A N 1
ATOM 933 C CA . GLU A 1 111 ? 4.351 7.624 2.179 1.00 87.31 111 GLU A CA 1
ATOM 934 C C . GLU A 1 111 ? 3.448 6.400 2.439 1.00 87.31 111 GLU A C 1
ATOM 936 O O . GLU A 1 111 ? 3.716 5.304 1.938 1.00 87.31 111 GLU A O 1
ATOM 941 N N . PHE A 1 112 ? 2.331 6.588 3.155 1.00 88.12 112 PHE A N 1
ATOM 942 C CA . PHE A 1 112 ? 1.318 5.553 3.388 1.00 88.12 112 PHE A CA 1
ATOM 943 C C . PHE A 1 112 ? 0.682 5.069 2.078 1.00 88.12 112 PHE A C 1
ATOM 945 O O . PHE A 1 112 ? 0.634 3.868 1.810 1.00 88.12 112 PHE A O 1
ATOM 952 N N . VAL A 1 113 ? 0.220 6.000 1.236 1.00 84.88 113 VAL A N 1
ATOM 953 C CA . VAL A 1 113 ? -0.416 5.679 -0.052 1.00 84.88 113 VAL A CA 1
ATOM 954 C C . VAL A 1 113 ? 0.564 4.976 -0.991 1.00 84.88 113 VAL A C 1
ATOM 956 O O . VAL A 1 113 ? 0.200 3.991 -1.633 1.00 84.88 113 VAL A O 1
ATOM 959 N N . PHE A 1 114 ? 1.813 5.437 -1.045 1.00 89.56 114 PHE A N 1
ATOM 960 C CA . PHE A 1 114 ? 2.862 4.788 -1.822 1.00 89.56 114 PHE A CA 1
ATOM 961 C C . PHE A 1 114 ? 3.108 3.354 -1.342 1.00 89.56 114 PHE A C 1
ATOM 963 O O . PHE A 1 114 ? 3.102 2.425 -2.146 1.00 89.56 114 PHE A O 1
ATOM 970 N N . SER A 1 115 ? 3.230 3.160 -0.026 1.00 91.94 115 SER A N 1
ATOM 971 C CA . SER A 1 115 ? 3.428 1.839 0.583 1.00 91.94 115 SER A CA 1
ATOM 972 C C . SER A 1 115 ? 2.272 0.882 0.283 1.00 91.94 115 SER A C 1
ATOM 974 O O . SER A 1 115 ? 2.500 -0.292 -0.001 1.00 91.94 115 SER A O 1
ATOM 976 N N . TYR A 1 116 ? 1.031 1.380 0.263 1.00 90.31 116 TYR A N 1
ATOM 977 C CA . TYR A 1 116 ? -0.129 0.605 -0.184 1.00 90.31 116 TYR A CA 1
ATOM 978 C C . TYR A 1 116 ? 0.006 0.159 -1.648 1.00 90.31 116 TYR A C 1
ATOM 980 O O . TYR A 1 116 ? -0.200 -1.019 -1.947 1.00 90.31 116 TYR A O 1
ATOM 988 N N . TYR A 1 117 ? 0.357 1.069 -2.564 1.00 89.19 117 TYR A N 1
ATOM 989 C CA . TYR A 1 117 ? 0.508 0.721 -3.979 1.00 89.19 117 TYR A CA 1
ATOM 990 C C . TYR A 1 117 ? 1.673 -0.243 -4.219 1.00 89.19 117 TYR A C 1
ATOM 992 O O . TYR A 1 117 ? 1.521 -1.172 -5.011 1.00 89.19 117 TYR A O 1
ATOM 1000 N N . PHE A 1 118 ? 2.783 -0.079 -3.498 1.00 91.12 118 PHE A N 1
ATOM 1001 C CA . PHE A 1 118 ? 3.911 -1.006 -3.527 1.00 91.12 118 PHE A CA 1
ATOM 1002 C C . PHE A 1 118 ? 3.503 -2.411 -3.064 1.00 91.12 118 PHE A C 1
ATOM 1004 O O . PHE A 1 118 ? 3.702 -3.383 -3.788 1.00 91.12 118 PHE A O 1
ATOM 1011 N N . LEU A 1 119 ? 2.853 -2.534 -1.903 1.00 90.19 119 LEU A N 1
ATOM 1012 C CA . LEU A 1 119 ? 2.382 -3.832 -1.405 1.00 90.19 119 LEU A CA 1
ATOM 1013 C C . LEU A 1 119 ? 1.374 -4.479 -2.356 1.00 90.19 119 LEU A C 1
ATOM 1015 O O . LEU A 1 119 ? 1.413 -5.688 -2.566 1.00 90.19 119 LEU A O 1
ATOM 1019 N N . ASN A 1 120 ? 0.498 -3.681 -2.970 1.00 88.12 120 ASN A N 1
ATOM 1020 C CA . ASN A 1 120 ? -0.437 -4.180 -3.970 1.00 88.12 120 ASN A CA 1
ATOM 1021 C C . ASN A 1 120 ? 0.276 -4.636 -5.257 1.00 88.12 120 ASN A C 1
ATOM 1023 O O . ASN A 1 120 ? -0.179 -5.592 -5.882 1.00 88.12 120 ASN A O 1
ATOM 1027 N N . TYR A 1 121 ? 1.380 -3.993 -5.653 1.00 87.94 121 TYR A N 1
ATOM 1028 C CA . TYR A 1 121 ? 2.231 -4.462 -6.751 1.00 87.94 121 TYR A CA 1
ATOM 1029 C C . TYR A 1 121 ? 2.855 -5.820 -6.420 1.00 87.94 121 TYR A C 1
ATOM 1031 O O . TYR A 1 121 ? 2.712 -6.747 -7.216 1.00 87.94 121 TYR A O 1
ATOM 1039 N N . ILE A 1 122 ? 3.458 -5.975 -5.236 1.00 86.69 122 ILE A N 1
ATOM 1040 C CA . ILE A 1 122 ? 4.079 -7.243 -4.830 1.00 86.69 122 ILE A CA 1
ATOM 1041 C C . ILE A 1 122 ? 3.026 -8.362 -4.730 1.00 86.69 122 ILE A C 1
ATOM 1043 O O . ILE A 1 122 ? 3.216 -9.426 -5.309 1.00 86.69 122 ILE A O 1
ATOM 1047 N N . ASP A 1 123 ? 1.868 -8.118 -4.106 1.00 84.38 123 ASP A N 1
ATOM 1048 C CA . ASP A 1 123 ? 0.770 -9.104 -4.017 1.00 84.38 123 ASP A CA 1
ATOM 1049 C C . ASP A 1 123 ? 0.209 -9.506 -5.396 1.00 84.38 123 ASP A C 1
ATOM 1051 O O . ASP A 1 123 ? -0.334 -10.599 -5.562 1.00 84.38 123 ASP A O 1
ATOM 1055 N N . THR A 1 124 ? 0.344 -8.644 -6.409 1.00 83.31 124 THR A N 1
ATOM 1056 C CA . THR A 1 124 ? -0.166 -8.913 -7.762 1.00 83.31 124 THR A CA 1
ATOM 1057 C C . THR A 1 124 ? 0.862 -9.622 -8.641 1.00 83.31 124 THR A C 1
ATOM 1059 O O . THR A 1 124 ? 0.523 -10.618 -9.279 1.00 83.31 124 THR A O 1
ATOM 1062 N N . PHE A 1 125 ? 2.096 -9.119 -8.685 1.00 82.25 125 PHE A N 1
ATOM 1063 C CA . PHE A 1 125 ? 3.105 -9.512 -9.675 1.00 82.25 125 PHE A CA 1
ATOM 1064 C C . PHE A 1 125 ? 4.293 -10.273 -9.092 1.00 82.25 125 PHE A C 1
ATOM 1066 O O . PHE A 1 125 ? 5.092 -10.811 -9.853 1.00 82.25 125 PHE A O 1
ATOM 1073 N N . ASP A 1 126 ? 4.439 -10.302 -7.768 1.00 78.50 126 ASP A N 1
ATOM 1074 C CA . ASP A 1 126 ? 5.656 -10.780 -7.115 1.00 78.50 126 ASP A CA 1
ATOM 1075 C C . ASP A 1 126 ? 5.346 -11.524 -5.805 1.00 78.50 126 ASP A C 1
ATOM 1077 O O . ASP A 1 126 ? 5.983 -11.338 -4.770 1.00 78.50 126 ASP A O 1
ATOM 1081 N N . LYS A 1 127 ? 4.309 -12.370 -5.850 1.00 76.81 127 LYS A N 1
ATOM 1082 C CA . LYS A 1 127 ? 3.789 -13.114 -4.689 1.00 76.81 127 LYS A CA 1
ATOM 1083 C C . LYS A 1 127 ? 4.850 -13.967 -4.010 1.00 76.81 127 LYS A C 1
ATOM 1085 O O . LYS A 1 127 ? 4.882 -14.034 -2.786 1.00 76.81 127 LYS A O 1
ATOM 1090 N N . GLU A 1 128 ? 5.740 -14.553 -4.805 1.00 74.62 128 GLU A N 1
ATOM 1091 C CA . GLU A 1 128 ? 6.869 -15.343 -4.318 1.00 74.62 128 GLU A CA 1
ATOM 1092 C C . GLU A 1 128 ? 7.782 -14.519 -3.414 1.00 74.62 128 GLU A C 1
ATOM 1094 O O . GLU A 1 128 ? 8.311 -15.056 -2.449 1.00 74.62 128 GLU A O 1
ATOM 1099 N N . ALA A 1 129 ? 7.916 -13.209 -3.654 1.00 74.81 129 ALA A N 1
ATOM 1100 C CA . ALA A 1 129 ? 8.653 -12.351 -2.745 1.00 74.81 129 ALA A CA 1
ATOM 1101 C C . ALA A 1 129 ? 7.977 -12.296 -1.374 1.00 74.81 129 ALA A C 1
ATOM 1103 O O . ALA A 1 129 ? 8.680 -12.407 -0.389 1.00 74.81 129 ALA A O 1
ATOM 1104 N N . ILE A 1 130 ? 6.646 -12.214 -1.263 1.00 72.69 130 ILE A N 1
ATOM 1105 C CA . ILE A 1 130 ? 5.953 -12.275 0.044 1.00 72.69 130 ILE A CA 1
ATOM 1106 C C . ILE A 1 130 ? 6.095 -13.654 0.695 1.00 72.69 130 ILE A C 1
ATOM 1108 O O . ILE A 1 130 ? 6.285 -13.735 1.902 1.00 72.69 130 ILE A O 1
ATOM 1112 N N . GLU A 1 131 ? 5.986 -14.729 -0.084 1.00 73.50 131 GLU A N 1
ATOM 1113 C CA . GLU A 1 131 ? 6.001 -16.101 0.439 1.00 73.50 131 GLU A CA 1
ATOM 1114 C C . GLU A 1 131 ? 7.395 -16.554 0.890 1.00 73.50 131 GLU A C 1
ATOM 1116 O O . GLU A 1 131 ? 7.518 -17.252 1.894 1.00 73.50 131 GLU A O 1
ATOM 1121 N N . LYS A 1 132 ? 8.437 -16.156 0.154 1.00 72.62 132 LYS A N 1
ATOM 1122 C CA . LYS A 1 132 ? 9.833 -16.547 0.399 1.00 72.62 132 LYS A CA 1
ATOM 1123 C C . LYS A 1 132 ? 10.606 -15.521 1.218 1.00 72.62 132 LYS A C 1
ATOM 1125 O O . LYS A 1 132 ? 11.642 -15.859 1.788 1.00 72.62 132 LYS A O 1
ATOM 1130 N N . SER A 1 133 ? 10.149 -14.269 1.278 1.00 65.56 133 SER A N 1
ATOM 1131 C CA . SER A 1 133 ? 10.747 -13.315 2.203 1.00 65.56 133 SER A CA 1
ATOM 1132 C C . SER A 1 133 ? 10.402 -13.776 3.620 1.00 65.56 133 SER A C 1
ATOM 1134 O O . SER A 1 133 ? 9.250 -13.743 4.045 1.00 65.56 133 SER A O 1
ATOM 1136 N N . ASN A 1 134 ? 11.416 -14.258 4.346 1.00 59.06 134 ASN A N 1
ATOM 1137 C CA . ASN A 1 134 ? 11.349 -14.621 5.766 1.00 59.06 134 ASN A CA 1
ATOM 1138 C C . ASN A 1 134 ? 11.158 -13.361 6.620 1.00 59.06 134 ASN A C 1
ATOM 1140 O O . ASN A 1 134 ? 11.985 -12.995 7.456 1.00 59.06 134 ASN A O 1
ATOM 1144 N N . VAL A 1 135 ? 10.086 -12.623 6.357 1.00 64.81 135 VAL A N 1
ATOM 1145 C CA . VAL A 1 135 ? 9.814 -11.371 7.025 1.00 64.81 135 VAL A CA 1
ATOM 1146 C C . VAL A 1 135 ? 9.147 -11.679 8.352 1.00 64.81 135 VAL A C 1
ATOM 1148 O O . VAL A 1 135 ? 7.923 -11.774 8.462 1.00 64.81 135 VAL A O 1
ATOM 1151 N N . GLU A 1 136 ? 9.983 -11.837 9.371 1.00 64.56 136 GLU A N 1
ATOM 1152 C CA . GLU A 1 136 ? 9.536 -12.025 10.743 1.00 64.56 136 GLU A CA 1
ATOM 1153 C C . GLU A 1 136 ? 8.529 -10.936 11.150 1.00 64.56 136 GLU A C 1
ATOM 1155 O O . GLU A 1 136 ? 8.749 -9.735 10.974 1.00 64.56 136 GLU A O 1
ATOM 1160 N N . GLY A 1 137 ? 7.389 -11.368 11.695 1.00 68.44 137 GLY A N 1
ATOM 1161 C CA . GLY A 1 137 ? 6.384 -10.478 12.280 1.00 68.44 137 GLY A CA 1
ATOM 1162 C C . GLY A 1 137 ? 5.345 -9.882 11.320 1.00 68.44 137 GLY A C 1
ATOM 1163 O O . GLY A 1 137 ? 4.465 -9.155 11.792 1.00 68.44 137 GLY A O 1
ATOM 1164 N N . ILE A 1 138 ? 5.369 -10.186 10.013 1.00 77.31 138 ILE A N 1
ATOM 1165 C CA . ILE A 1 138 ? 4.243 -9.835 9.126 1.00 77.31 138 ILE A CA 1
ATOM 1166 C C . ILE A 1 138 ? 3.105 -10.841 9.303 1.00 77.31 138 ILE A C 1
ATOM 1168 O O . ILE A 1 138 ? 3.215 -12.012 8.950 1.00 77.31 138 ILE A O 1
ATOM 1172 N N . ASN A 1 139 ? 1.956 -10.361 9.780 1.00 84.81 139 ASN A N 1
ATOM 1173 C CA . ASN A 1 139 ? 0.716 -11.126 9.727 1.00 84.81 139 ASN A CA 1
ATOM 1174 C C . ASN A 1 139 ? 0.066 -10.932 8.346 1.00 84.81 139 ASN A C 1
ATOM 1176 O O . ASN A 1 139 ? -0.630 -9.944 8.103 1.00 84.81 139 ASN A O 1
ATOM 1180 N N . ILE A 1 140 ? 0.308 -11.878 7.433 1.00 81.38 140 ILE A N 1
ATOM 1181 C CA . ILE A 1 140 ? -0.154 -11.813 6.035 1.00 81.38 140 ILE A CA 1
ATOM 1182 C C . ILE A 1 140 ? -1.687 -11.768 5.944 1.00 81.38 140 ILE A C 1
ATOM 1184 O O . ILE A 1 140 ? -2.238 -11.051 5.106 1.00 81.38 140 ILE A O 1
ATOM 1188 N N . GLU A 1 141 ? -2.404 -12.499 6.800 1.00 84.75 141 GLU A N 1
ATOM 1189 C CA . GLU A 1 141 ? -3.872 -12.493 6.788 1.00 84.75 141 GLU A CA 1
ATOM 1190 C C . GLU A 1 141 ? -4.442 -11.136 7.201 1.00 84.75 141 GLU A C 1
ATOM 1192 O O . GLU A 1 141 ? -5.368 -10.622 6.562 1.00 84.75 141 GLU A O 1
ATOM 1197 N N . LEU A 1 142 ? -3.874 -10.539 8.251 1.00 87.19 142 LEU A N 1
ATOM 1198 C CA . LEU A 1 142 ? -4.238 -9.201 8.700 1.00 87.19 142 LEU A CA 1
ATOM 1199 C C . LEU A 1 142 ? -3.922 -8.163 7.621 1.00 87.19 142 LEU A C 1
ATOM 1201 O O . LEU A 1 142 ? -4.784 -7.348 7.285 1.00 87.19 142 LEU A O 1
ATOM 1205 N N . LEU A 1 143 ? -2.741 -8.251 7.007 1.00 86.44 143 LEU A N 1
ATOM 1206 C CA . LEU A 1 143 ? -2.338 -7.370 5.915 1.00 86.44 143 LEU A CA 1
ATOM 1207 C C . LEU A 1 143 ? -3.322 -7.434 4.743 1.00 86.44 143 LEU A C 1
ATOM 1209 O O . LEU A 1 143 ? -3.786 -6.401 4.263 1.00 86.44 143 LEU A O 1
ATOM 1213 N N . LYS A 1 144 ? -3.721 -8.638 4.316 1.00 86.56 144 LYS A N 1
ATOM 1214 C CA . LYS A 1 144 ? -4.717 -8.820 3.245 1.00 86.56 144 LYS A CA 1
ATOM 1215 C C . LYS A 1 144 ? -6.058 -8.169 3.594 1.00 86.56 144 LYS A C 1
ATOM 1217 O O . LYS A 1 144 ? -6.682 -7.548 2.729 1.00 86.56 144 LYS A O 1
ATOM 1222 N N . LYS A 1 145 ? -6.505 -8.263 4.853 1.00 88.94 145 LYS A N 1
ATOM 1223 C CA . LYS A 1 145 ? -7.726 -7.587 5.335 1.00 88.94 145 LYS A CA 1
ATOM 1224 C C . LYS A 1 145 ? -7.579 -6.059 5.269 1.00 88.94 145 LYS A C 1
ATOM 1226 O O . LYS A 1 145 ? -8.496 -5.406 4.765 1.00 88.94 145 LYS A O 1
ATOM 1231 N N . GLN A 1 146 ? -6.446 -5.510 5.711 1.00 89.56 146 GLN A N 1
ATOM 1232 C CA . GLN A 1 146 ? -6.140 -4.071 5.683 1.00 89.56 146 GLN A CA 1
ATOM 1233 C C . GLN A 1 146 ? -6.085 -3.527 4.251 1.00 89.56 146 GLN A C 1
ATOM 1235 O O . GLN A 1 146 ? -6.819 -2.597 3.919 1.00 89.56 146 GLN A O 1
ATOM 1240 N N . LEU A 1 147 ? -5.307 -4.157 3.365 1.00 88.12 147 LEU A N 1
ATOM 1241 C CA . LEU A 1 147 ? -5.202 -3.760 1.956 1.00 88.12 147 LEU A CA 1
ATOM 1242 C C . LEU A 1 147 ? -6.561 -3.806 1.250 1.00 88.12 147 LEU A C 1
ATOM 1244 O O . LEU A 1 147 ? -6.882 -2.919 0.459 1.00 88.12 147 LEU A O 1
ATOM 1248 N N . LYS A 1 148 ? -7.395 -4.808 1.557 1.00 88.12 148 LYS A N 1
ATOM 1249 C CA . LYS A 1 148 ? -8.756 -4.896 1.016 1.00 88.12 148 LYS A CA 1
ATOM 1250 C C . LYS A 1 148 ? -9.637 -3.738 1.483 1.00 88.12 148 LYS A C 1
ATOM 1252 O O . LYS A 1 148 ? -10.360 -3.180 0.662 1.00 88.12 148 LYS A O 1
ATOM 1257 N N . LEU A 1 149 ? -9.571 -3.360 2.761 1.00 88.38 149 LEU A N 1
ATOM 1258 C CA . LEU A 1 149 ? -10.329 -2.220 3.280 1.00 88.38 149 LEU A CA 1
ATOM 1259 C C . LEU A 1 149 ? -9.874 -0.899 2.636 1.00 88.38 149 LEU A C 1
ATOM 1261 O O . LEU A 1 149 ? -10.724 -0.112 2.218 1.00 88.38 149 LEU A O 1
ATOM 1265 N N . ILE A 1 150 ? -8.563 -0.687 2.470 1.00 85.69 150 ILE A N 1
ATOM 1266 C CA . ILE A 1 150 ? -8.021 0.489 1.764 1.00 85.69 150 ILE A CA 1
ATOM 1267 C C . ILE A 1 150 ? -8.544 0.525 0.324 1.00 85.69 150 ILE A C 1
ATOM 1269 O O . ILE A 1 150 ? -9.113 1.525 -0.110 1.00 85.69 150 ILE A O 1
ATOM 1273 N N . ARG A 1 151 ? -8.428 -0.589 -0.405 1.00 84.25 151 ARG A N 1
ATOM 1274 C CA . ARG A 1 151 ? -8.888 -0.716 -1.795 1.00 84.25 151 ARG A CA 1
ATOM 1275 C C . ARG A 1 151 ? -10.377 -0.429 -1.951 1.00 84.25 151 ARG A C 1
ATOM 1277 O O . ARG A 1 151 ? -10.762 0.326 -2.845 1.00 84.25 151 ARG A O 1
ATOM 1284 N N . ASP A 1 152 ? -11.205 -1.044 -1.108 1.00 84.00 152 ASP A N 1
ATOM 1285 C CA . ASP A 1 152 ? -12.657 -0.855 -1.114 1.00 84.00 152 ASP A CA 1
ATOM 1286 C C . ASP A 1 152 ? -13.003 0.612 -0.832 1.00 84.00 152 ASP A C 1
ATOM 1288 O O . ASP A 1 152 ? -13.850 1.184 -1.518 1.00 84.00 152 ASP A O 1
ATOM 1292 N N . THR A 1 153 ? -12.300 1.242 0.111 1.00 81.00 153 THR A N 1
ATOM 1293 C CA . THR A 1 153 ? -12.484 2.658 0.449 1.00 81.00 153 THR A CA 1
ATOM 1294 C C . THR A 1 153 ? -12.128 3.566 -0.719 1.00 81.00 153 THR A C 1
ATOM 1296 O O . THR A 1 153 ? -12.962 4.359 -1.152 1.00 81.00 153 THR A O 1
ATOM 1299 N N . CYS A 1 154 ? -10.940 3.397 -1.308 1.00 76.69 154 CYS A N 1
ATOM 1300 C CA . CYS A 1 154 ? -10.534 4.150 -2.492 1.00 76.69 154 CYS A CA 1
ATOM 1301 C C . CYS A 1 154 ? -11.535 3.965 -3.636 1.00 76.69 154 CYS A C 1
ATOM 1303 O O . CYS A 1 154 ? -11.867 4.926 -4.324 1.00 76.69 154 CYS A O 1
ATOM 1305 N N . ARG A 1 155 ? -12.057 2.750 -3.840 1.00 76.50 155 ARG A N 1
ATOM 1306 C CA . ARG A 1 155 ? -13.061 2.483 -4.875 1.00 76.50 155 ARG A CA 1
ATOM 1307 C C . ARG A 1 155 ? -14.366 3.235 -4.625 1.00 76.50 155 ARG A C 1
ATOM 1309 O O . ARG A 1 155 ? -14.917 3.749 -5.589 1.00 76.50 155 ARG A O 1
ATOM 1316 N N . ILE A 1 156 ? -14.846 3.275 -3.383 1.00 77.69 156 ILE A N 1
ATOM 1317 C CA . ILE A 1 156 ? -16.073 3.992 -3.009 1.00 77.69 156 ILE A CA 1
ATOM 1318 C C . ILE A 1 156 ? -15.883 5.502 -3.185 1.00 77.69 156 ILE A C 1
ATOM 1320 O O . ILE A 1 156 ? -16.724 6.152 -3.791 1.00 77.69 156 ILE A O 1
ATOM 1324 N N . LEU A 1 157 ? -14.762 6.056 -2.715 1.00 72.69 157 LEU A N 1
ATOM 1325 C CA . LEU A 1 157 ? -14.482 7.495 -2.808 1.00 72.69 157 LEU A CA 1
ATOM 1326 C C . LEU A 1 157 ? -14.274 7.977 -4.251 1.00 72.69 157 LEU A C 1
ATOM 1328 O O . LEU A 1 157 ? -14.624 9.107 -4.577 1.00 72.69 157 LEU A O 1
ATOM 1332 N N . ASN A 1 158 ? -13.730 7.115 -5.113 1.00 68.56 158 ASN A N 1
ATOM 1333 C CA . ASN A 1 158 ? -13.462 7.408 -6.522 1.00 68.56 158 ASN A CA 1
ATOM 1334 C C . ASN A 1 158 ? -14.555 6.878 -7.467 1.00 68.56 158 ASN A C 1
ATOM 1336 O O . ASN A 1 158 ? -14.276 6.696 -8.656 1.00 68.56 158 ASN A O 1
ATOM 1340 N N . ASP A 1 159 ? -15.753 6.543 -6.976 1.00 69.88 159 ASP A N 1
ATOM 1341 C CA . ASP A 1 159 ? -16.861 6.137 -7.845 1.00 69.88 159 ASP A CA 1
ATOM 1342 C C . ASP A 1 159 ? -17.518 7.387 -8.455 1.00 69.88 159 ASP A C 1
ATOM 1344 O O . ASP A 1 159 ? -18.183 8.132 -7.733 1.00 69.88 159 ASP A O 1
ATOM 1348 N N . PRO A 1 160 ? -17.355 7.642 -9.769 1.00 61.97 160 PRO A N 1
ATOM 1349 C CA . PRO A 1 160 ? -17.903 8.841 -10.395 1.00 61.97 160 PRO A CA 1
ATOM 1350 C C . PRO A 1 160 ? -19.421 8.751 -10.616 1.00 61.97 160 PRO A C 1
ATOM 1352 O O . PRO A 1 160 ? -20.016 9.709 -11.098 1.00 61.97 160 PRO A O 1
ATOM 1355 N N . PHE A 1 161 ? -20.045 7.601 -10.335 1.00 64.06 161 PHE A N 1
ATOM 1356 C CA . PHE A 1 161 ? -21.458 7.344 -10.626 1.00 64.06 161 PHE A CA 1
ATOM 1357 C C . PHE A 1 161 ? -22.371 7.436 -9.403 1.00 64.06 161 PHE A C 1
ATOM 1359 O O . PHE A 1 161 ? -23.586 7.303 -9.548 1.00 64.06 161 PHE A O 1
ATOM 1366 N N . ASP A 1 162 ? -21.820 7.659 -8.211 1.00 63.22 162 ASP A N 1
ATOM 1367 C CA . ASP A 1 162 ? -22.594 7.755 -6.980 1.00 63.22 162 ASP A CA 1
ATOM 1368 C C . ASP A 1 162 ? -22.462 9.136 -6.334 1.00 63.22 162 ASP A C 1
ATOM 1370 O O . ASP A 1 162 ? -21.376 9.699 -6.214 1.00 63.22 162 ASP A O 1
ATOM 1374 N N . PHE A 1 163 ? -23.600 9.667 -5.881 1.00 65.38 163 PHE A N 1
ATOM 1375 C CA . PHE A 1 163 ? -23.648 10.893 -5.093 1.00 65.38 163 PHE A CA 1
ATOM 1376 C C . PHE A 1 163 ? -22.878 10.731 -3.777 1.00 65.38 163 PHE A C 1
ATOM 1378 O O . PHE A 1 163 ? -22.849 9.649 -3.184 1.00 65.38 163 PHE A O 1
ATOM 1385 N N . TYR A 1 164 ? -22.306 11.837 -3.298 1.00 65.38 164 TYR A N 1
ATOM 1386 C CA . TYR A 1 164 ? -21.469 11.891 -2.098 1.00 65.38 164 TYR A CA 1
ATOM 1387 C C . TYR A 1 164 ? -22.093 11.175 -0.886 1.00 65.38 164 TYR A C 1
ATOM 1389 O O . TYR A 1 164 ? -21.451 10.314 -0.290 1.00 65.38 164 TYR A O 1
ATOM 1397 N N . GLU A 1 165 ? -23.369 11.434 -0.584 1.00 67.94 165 GLU A N 1
ATOM 1398 C CA . GLU A 1 165 ? -24.082 10.810 0.543 1.00 67.94 165 GLU A CA 1
ATOM 1399 C C . GLU A 1 165 ? -24.168 9.280 0.425 1.00 67.94 165 GLU A C 1
ATOM 1401 O O . GLU A 1 165 ? -24.013 8.547 1.402 1.00 67.94 165 GLU A O 1
ATOM 1406 N N . LYS A 1 166 ? -24.353 8.763 -0.793 1.00 74.56 166 LYS A N 1
ATOM 1407 C CA . LYS A 1 166 ? -24.425 7.320 -1.047 1.00 74.56 166 LYS A CA 1
ATOM 1408 C C . LYS A 1 166 ? -23.056 6.657 -0.906 1.00 74.56 166 LYS A C 1
ATOM 1410 O O . LYS A 1 166 ? -22.972 5.537 -0.397 1.00 74.56 166 LYS A O 1
ATOM 1415 N N . ASN A 1 167 ? -21.988 7.341 -1.314 1.00 73.88 167 ASN A N 1
ATOM 1416 C CA . ASN A 1 167 ? -20.617 6.885 -1.086 1.00 73.88 167 ASN A CA 1
ATOM 1417 C C . ASN A 1 167 ? -20.256 6.911 0.402 1.00 73.88 167 ASN A C 1
ATOM 1419 O O . ASN A 1 167 ? -19.674 5.945 0.895 1.00 73.88 167 ASN A O 1
ATOM 1423 N N . GLN A 1 168 ? -20.682 7.939 1.137 1.00 72.56 168 GLN A N 1
ATOM 1424 C CA . GLN A 1 168 ? -20.492 8.019 2.583 1.00 72.56 168 GLN A CA 1
ATOM 1425 C C . GLN A 1 168 ? -21.180 6.850 3.308 1.00 72.56 168 GLN A C 1
ATOM 1427 O O . GLN A 1 168 ? -20.520 6.116 4.040 1.00 72.56 168 GLN A O 1
ATOM 1432 N N . LEU A 1 169 ? -22.454 6.571 3.011 1.00 78.56 169 LEU A N 1
ATOM 1433 C CA . LEU A 1 169 ? -23.182 5.430 3.590 1.00 78.56 169 LEU A CA 1
ATOM 1434 C C . LEU A 1 169 ? -22.530 4.076 3.261 1.00 78.56 169 LEU A C 1
ATOM 1436 O O . LEU A 1 169 ? -22.459 3.178 4.106 1.00 78.56 169 LEU A O 1
ATOM 1440 N N . LYS A 1 170 ? -22.041 3.896 2.025 1.00 81.62 170 LYS A N 1
ATOM 1441 C CA . LYS A 1 170 ? -21.305 2.681 1.628 1.00 81.62 170 LYS A CA 1
ATOM 1442 C C . LYS A 1 170 ? -20.012 2.522 2.423 1.00 81.62 170 LYS A C 1
ATOM 1444 O O . LYS A 1 170 ? -19.692 1.400 2.828 1.00 81.62 170 LYS A O 1
ATOM 1449 N N . LEU A 1 171 ? -19.289 3.620 2.630 1.00 80.56 171 LEU A N 1
ATOM 1450 C CA . LEU A 1 171 ? -18.032 3.646 3.363 1.00 80.56 171 LEU A CA 1
ATOM 1451 C C . LEU A 1 171 ? -18.252 3.345 4.849 1.00 80.56 171 LEU A C 1
ATOM 1453 O O . LEU A 1 171 ? -17.636 2.417 5.371 1.00 80.56 171 LEU A O 1
ATOM 1457 N N . GLU A 1 172 ? -19.204 4.019 5.494 1.00 81.44 172 GLU A N 1
ATOM 1458 C CA . GLU A 1 172 ? -19.587 3.772 6.891 1.00 81.44 172 GLU A CA 1
ATOM 1459 C C . GLU A 1 172 ? -20.000 2.311 7.108 1.00 81.44 172 GLU A C 1
ATOM 1461 O O . GLU A 1 172 ? -19.534 1.649 8.043 1.00 81.44 172 GLU A O 1
ATOM 1466 N N . LYS A 1 173 ? -20.809 1.747 6.200 1.00 86.19 173 LYS A N 1
ATOM 1467 C CA . LYS A 1 173 ? -21.214 0.335 6.262 1.00 86.19 173 LYS A CA 1
ATOM 1468 C C . LYS A 1 173 ? -20.013 -0.605 6.170 1.00 86.19 173 LYS A C 1
ATOM 1470 O O . LYS A 1 173 ? -19.955 -1.593 6.904 1.00 86.19 173 LYS A O 1
ATOM 1475 N N . LYS A 1 174 ? -19.061 -0.319 5.279 1.00 85.50 174 LYS A N 1
ATOM 1476 C CA . LYS A 1 174 ? -17.841 -1.120 5.111 1.00 85.50 174 LYS A CA 1
ATOM 1477 C C . LYS A 1 174 ? -16.942 -1.039 6.335 1.00 85.50 174 LYS A C 1
ATOM 1479 O O . LYS A 1 174 ? -16.580 -2.082 6.870 1.00 85.50 174 LYS A O 1
ATOM 1484 N N . ILE A 1 175 ? -16.650 0.157 6.830 1.00 83.50 175 ILE A N 1
ATOM 1485 C CA . ILE A 1 175 ? -15.836 0.344 8.036 1.00 83.50 175 ILE A CA 1
ATOM 1486 C C . ILE A 1 175 ? -16.490 -0.359 9.232 1.00 83.50 175 ILE A C 1
ATOM 1488 O O . ILE A 1 175 ? -15.826 -1.110 9.944 1.00 83.50 175 ILE A O 1
ATOM 1492 N N . THR A 1 176 ? -17.808 -0.230 9.399 1.00 85.44 176 THR A N 1
ATOM 1493 C CA . THR A 1 176 ? -18.560 -0.932 10.454 1.00 85.44 176 THR A CA 1
ATOM 1494 C C . THR A 1 176 ? -18.421 -2.454 10.365 1.00 85.44 176 THR A C 1
ATOM 1496 O O . THR A 1 176 ? -18.295 -3.120 11.391 1.00 85.44 176 THR A O 1
ATOM 1499 N N . GLN A 1 177 ? -18.412 -3.037 9.160 1.00 86.81 177 GLN A N 1
ATOM 1500 C CA . GLN A 1 177 ? -18.185 -4.479 8.990 1.00 86.81 177 GLN A CA 1
ATOM 1501 C C . GLN A 1 177 ? -16.793 -4.903 9.465 1.00 86.81 177 GLN A C 1
ATOM 1503 O O . GLN A 1 177 ? -16.666 -5.940 10.113 1.00 86.81 177 GLN A O 1
ATOM 1508 N N . TYR A 1 178 ? -15.766 -4.105 9.176 1.00 84.38 178 TYR A N 1
ATOM 1509 C CA . TYR A 1 178 ? -14.391 -4.399 9.580 1.00 84.38 178 TYR A CA 1
ATOM 1510 C C . TYR A 1 178 ? -14.138 -4.139 11.069 1.00 84.38 178 TYR A C 1
ATOM 1512 O O . TYR A 1 178 ? -13.407 -4.906 11.689 1.00 84.38 178 TYR A O 1
ATOM 1520 N N . LYS A 1 179 ? -14.818 -3.160 11.677 1.00 84.56 179 LYS A N 1
ATOM 1521 C CA . LYS A 1 179 ? -14.776 -2.916 13.130 1.00 84.56 179 LYS A CA 1
ATOM 1522 C C . LYS A 1 179 ? -15.286 -4.095 13.964 1.00 84.56 179 LYS A C 1
ATOM 1524 O O . LYS A 1 179 ? -14.841 -4.279 15.085 1.00 84.56 179 LYS A O 1
ATOM 1529 N N . LYS A 1 180 ? -16.184 -4.927 13.420 1.00 84.69 180 LYS A N 1
ATOM 1530 C CA . LYS A 1 180 ? -16.669 -6.146 14.100 1.00 84.69 180 LYS A CA 1
ATOM 1531 C C . LYS A 1 180 ? -15.607 -7.243 14.221 1.00 84.69 180 LYS A C 1
ATOM 1533 O O . LYS A 1 180 ? -15.796 -8.188 14.983 1.00 84.69 180 LYS A O 1
ATOM 1538 N N . ASN A 1 181 ? -14.517 -7.156 13.460 1.00 85.12 181 ASN A N 1
ATOM 1539 C CA . ASN A 1 181 ? -13.394 -8.072 13.583 1.00 85.12 181 ASN A CA 1
ATOM 1540 C C . ASN A 1 181 ? -12.409 -7.526 14.629 1.00 85.12 181 ASN A C 1
ATOM 1542 O O . ASN A 1 181 ? -11.814 -6.476 14.413 1.00 85.12 181 ASN A O 1
ATOM 1546 N N . LYS A 1 182 ? -12.200 -8.274 15.723 1.00 84.12 182 LYS A N 1
ATOM 1547 C CA . LYS A 1 182 ? -11.327 -7.887 16.848 1.00 84.12 182 LYS A CA 1
ATOM 1548 C C . LYS A 1 182 ? -9.904 -7.504 16.424 1.00 84.12 182 LYS A C 1
ATOM 1550 O O . LYS A 1 182 ? -9.321 -6.597 17.002 1.00 84.12 182 LYS A O 1
ATOM 1555 N N . GLU A 1 183 ? -9.352 -8.164 15.406 1.00 84.25 183 GLU A N 1
ATOM 1556 C CA . GLU A 1 183 ? -7.998 -7.881 14.903 1.00 84.25 183 GLU A CA 1
ATOM 1557 C C . GLU A 1 183 ? -7.932 -6.563 14.118 1.00 84.25 183 GLU A C 1
ATOM 1559 O O . GLU A 1 183 ? -6.895 -5.909 14.069 1.00 84.25 183 GLU A O 1
ATOM 1564 N N . MET A 1 184 ? -9.049 -6.173 13.499 1.00 88.50 184 MET A N 1
ATOM 1565 C CA . MET A 1 184 ? -9.167 -4.990 12.644 1.00 88.50 184 MET A CA 1
ATOM 1566 C C . MET A 1 184 ? -9.820 -3.807 13.355 1.00 88.50 184 MET A C 1
ATOM 1568 O O . MET A 1 184 ? -9.798 -2.710 12.806 1.00 88.50 184 MET A O 1
ATOM 1572 N N . GLU A 1 185 ? -10.414 -3.999 14.532 1.00 88.12 185 GLU A N 1
ATOM 1573 C CA . GLU A 1 185 ? -11.244 -3.004 15.215 1.00 88.12 185 GLU A CA 1
ATOM 1574 C C . GLU A 1 185 ? -10.498 -1.690 15.437 1.00 88.12 185 GLU A C 1
ATOM 1576 O O . GLU A 1 185 ? -10.908 -0.641 14.932 1.00 88.12 185 GLU A O 1
ATOM 1581 N N . LYS A 1 186 ? -9.358 -1.768 16.131 1.00 89.31 186 LYS A N 1
ATOM 1582 C CA . LYS A 1 186 ? -8.520 -0.604 16.426 1.00 89.31 186 LYS A CA 1
ATOM 1583 C C . LYS A 1 186 ? -8.000 0.044 15.143 1.00 89.31 186 LYS A C 1
ATOM 1585 O O . LYS A 1 186 ? -8.166 1.244 14.954 1.00 89.31 186 LYS A O 1
ATOM 1590 N N . TRP A 1 187 ? -7.437 -0.760 14.243 1.00 91.25 187 TRP A N 1
ATOM 1591 C CA . TRP A 1 187 ? -6.842 -0.266 13.001 1.00 91.25 187 TRP A CA 1
ATOM 1592 C C . TRP A 1 187 ? -7.873 0.403 12.081 1.00 91.25 187 TRP A C 1
ATOM 1594 O O . TRP A 1 187 ? -7.613 1.461 11.523 1.00 91.25 187 TRP A O 1
ATOM 1604 N N . SER A 1 188 ? -9.072 -0.170 11.949 1.00 87.69 188 SER A N 1
ATOM 1605 C CA . SER A 1 188 ? -10.133 0.372 11.087 1.00 87.69 188 SER A CA 1
ATOM 1606 C C . SER A 1 188 ? -10.670 1.696 11.614 1.00 87.69 188 SER A C 1
ATOM 1608 O O . SER A 1 188 ? -11.075 2.541 10.821 1.00 87.69 188 SER A O 1
ATOM 1610 N N . LYS A 1 189 ? -10.677 1.880 12.940 1.00 86.50 189 LYS A N 1
ATOM 1611 C CA . LYS A 1 189 ? -11.017 3.159 13.566 1.00 86.50 189 LYS A CA 1
ATOM 1612 C C . LYS A 1 189 ? -9.942 4.212 13.286 1.00 86.50 189 LYS A C 1
ATOM 1614 O O . LYS A 1 189 ? -10.276 5.295 12.830 1.00 86.50 189 LYS A O 1
ATOM 1619 N N . GLU A 1 190 ? -8.668 3.872 13.482 1.00 87.25 190 GLU A N 1
ATOM 1620 C CA . GLU A 1 190 ? -7.547 4.776 13.176 1.00 87.25 190 GLU A CA 1
ATOM 1621 C C . GLU A 1 190 ? -7.512 5.155 11.684 1.00 87.25 190 GLU A C 1
ATOM 1623 O O . GLU A 1 190 ? -7.284 6.310 11.333 1.00 87.25 190 GLU A O 1
ATOM 1628 N N . PHE A 1 191 ? -7.805 4.202 10.796 1.00 86.00 191 PHE A N 1
ATOM 1629 C CA . PHE A 1 191 ? -7.893 4.440 9.357 1.00 86.00 191 PHE A CA 1
ATOM 1630 C C . PHE A 1 191 ? -9.084 5.330 8.971 1.00 86.00 191 PHE A C 1
ATOM 1632 O O . PHE A 1 191 ? -8.936 6.220 8.138 1.00 86.00 191 PHE A O 1
ATOM 1639 N N . GLU A 1 192 ? -10.256 5.131 9.577 1.00 82.81 192 GLU A N 1
ATOM 1640 C CA . GLU A 1 192 ? -11.420 6.007 9.383 1.00 82.81 192 GLU A CA 1
ATOM 1641 C C . GLU A 1 192 ? -11.120 7.447 9.815 1.00 82.81 192 GLU A C 1
ATOM 1643 O O . GLU A 1 192 ? -11.378 8.383 9.061 1.00 82.81 192 GLU A O 1
ATOM 1648 N N . GLU A 1 193 ? -10.526 7.627 10.995 1.00 80.00 193 GLU A N 1
ATOM 1649 C CA . GLU A 1 193 ? -10.128 8.944 11.503 1.00 80.00 193 GLU A CA 1
ATOM 1650 C C . GLU A 1 193 ? -9.144 9.645 10.551 1.00 80.00 193 GLU A C 1
ATOM 1652 O O . GLU A 1 193 ? -9.285 10.842 10.294 1.00 80.00 193 GLU A O 1
ATOM 1657 N N . ALA A 1 194 ? -8.198 8.894 9.975 1.00 76.94 194 ALA A N 1
ATOM 1658 C CA . ALA A 1 194 ? -7.247 9.395 8.984 1.00 76.94 194 ALA A CA 1
ATOM 1659 C C . ALA A 1 194 ? -7.912 9.824 7.661 1.00 76.94 194 ALA A C 1
ATOM 1661 O O . ALA A 1 194 ? -7.494 10.806 7.045 1.00 76.94 194 ALA A O 1
ATOM 1662 N N . LEU A 1 195 ? -8.941 9.097 7.212 1.00 71.88 195 LEU A N 1
ATOM 1663 C CA . LEU A 1 195 ? -9.649 9.348 5.951 1.00 71.88 195 LEU A CA 1
ATOM 1664 C C . LEU A 1 195 ? -10.553 10.582 5.992 1.00 71.88 195 LEU A C 1
ATOM 1666 O O . LEU A 1 195 ? -10.653 11.301 4.999 1.00 71.88 195 LEU A O 1
ATOM 1670 N N . PHE A 1 196 ? -11.239 10.802 7.114 1.00 62.94 196 PHE A N 1
ATOM 1671 C CA . PHE A 1 196 ? -12.249 11.856 7.257 1.00 62.94 196 PHE A CA 1
ATOM 1672 C C . PHE A 1 196 ? -11.707 13.163 7.845 1.00 62.94 196 PHE A C 1
ATOM 1674 O O . PHE A 1 196 ? -12.478 14.085 8.125 1.00 62.94 196 PHE A O 1
ATOM 1681 N N . SER A 1 197 ? -10.391 13.294 8.004 1.00 61.12 197 SER A N 1
ATOM 1682 C CA . SER A 1 197 ? -9.801 14.596 8.283 1.00 61.12 197 SER A CA 1
ATOM 1683 C C . SER A 1 197 ? -9.772 15.461 7.028 1.00 61.12 197 SER A C 1
ATOM 1685 O O . SER A 1 197 ? -9.400 15.029 5.937 1.00 61.12 197 SER A O 1
ATOM 1687 N N . TRP A 1 198 ? -10.224 16.703 7.192 1.00 43.53 198 TRP A N 1
ATOM 1688 C CA . TRP A 1 198 ? -10.638 17.611 6.120 1.00 43.53 198 TRP A CA 1
ATOM 1689 C C . TRP A 1 198 ? -9.544 17.939 5.082 1.00 43.53 198 TRP A C 1
ATOM 1691 O O . TRP A 1 198 ? -9.869 18.413 4.000 1.00 43.53 198 TRP A O 1
ATOM 1701 N N . GLU A 1 199 ? -8.268 17.6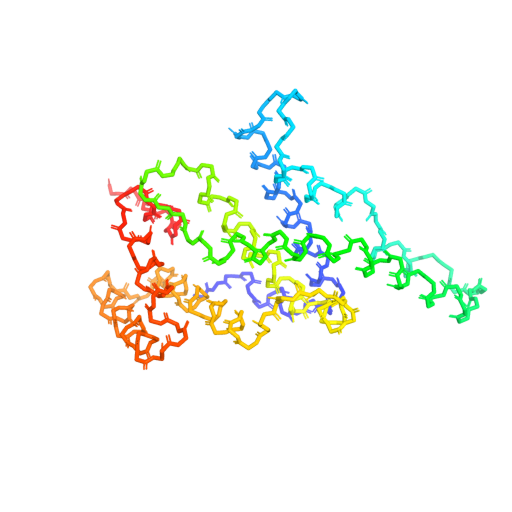50 5.362 1.00 50.78 199 GLU A N 1
ATOM 1702 C CA . GLU A 1 199 ? -7.149 17.846 4.425 1.00 50.78 199 GLU A CA 1
ATOM 1703 C C . GLU A 1 199 ? -6.856 16.632 3.517 1.00 50.78 199 GLU A C 1
ATOM 1705 O O . GLU A 1 199 ? -6.171 16.781 2.503 1.00 50.78 199 GLU A O 1
ATOM 1710 N N . ASN A 1 200 ? -7.358 15.434 3.848 1.00 51.72 200 ASN A N 1
ATOM 1711 C CA . ASN A 1 200 ? -7.041 14.187 3.135 1.00 51.72 200 ASN A CA 1
ATOM 1712 C C . ASN A 1 200 ? -8.087 13.788 2.082 1.00 51.72 200 ASN A C 1
ATOM 1714 O O . ASN A 1 200 ? -7.792 12.955 1.224 1.00 51.72 200 ASN A O 1
ATOM 1718 N N . MET A 1 201 ? -9.281 14.394 2.085 1.00 51.19 201 MET A N 1
ATOM 1719 C CA . MET A 1 201 ? -10.308 14.115 1.069 1.00 51.19 201 MET A CA 1
ATOM 1720 C C . MET A 1 201 ? -9.850 14.468 -0.355 1.00 51.19 201 MET A C 1
ATOM 1722 O O . MET A 1 201 ? -10.185 13.745 -1.293 1.00 51.19 201 MET A O 1
ATOM 1726 N N . ASP A 1 202 ? -9.011 15.496 -0.514 1.00 50.84 202 ASP A N 1
ATOM 1727 C CA . ASP A 1 202 ? -8.452 15.896 -1.814 1.00 50.84 202 ASP A CA 1
ATOM 1728 C C . ASP A 1 202 ? -7.428 14.891 -2.376 1.00 50.84 202 ASP A C 1
ATOM 1730 O O . ASP A 1 202 ? -7.199 14.852 -3.582 1.00 50.84 202 ASP A O 1
ATOM 1734 N N . LEU A 1 203 ? -6.818 14.041 -1.537 1.00 50.53 203 LEU A N 1
ATOM 1735 C CA . LEU A 1 203 ? -5.871 13.009 -1.990 1.00 50.53 203 LEU A CA 1
ATOM 1736 C C . LEU A 1 203 ? -6.566 11.790 -2.607 1.00 50.53 203 LEU A C 1
ATOM 1738 O O . LEU A 1 203 ? -5.939 11.038 -3.354 1.00 50.53 203 LEU A O 1
ATOM 1742 N N . PHE A 1 204 ? -7.854 11.603 -2.311 1.00 47.06 204 PHE A N 1
ATOM 1743 C CA . PHE A 1 204 ? -8.659 10.478 -2.789 1.00 47.06 204 PHE A CA 1
ATOM 1744 C C . PHE A 1 204 ? -9.777 10.890 -3.756 1.00 47.06 204 PHE A C 1
ATOM 1746 O O . PHE A 1 204 ? -10.535 10.018 -4.179 1.00 47.06 204 PHE A O 1
ATOM 1753 N N . GLN A 1 205 ? -9.875 12.173 -4.122 1.00 46.19 205 GLN A N 1
ATOM 1754 C CA . GLN A 1 205 ? -10.776 12.673 -5.163 1.00 46.19 205 GLN A CA 1
ATOM 1755 C C . GLN A 1 205 ? -9.960 13.172 -6.367 1.00 46.19 205 GLN A C 1
ATOM 1757 O O . GLN A 1 205 ? -9.175 14.109 -6.225 1.00 46.19 205 GLN A O 1
ATOM 1762 N N . PRO A 1 206 ? -10.141 12.625 -7.583 1.00 36.78 206 PRO A N 1
ATOM 1763 C CA . PRO A 1 206 ? -9.638 13.266 -8.777 1.00 36.78 206 PRO A CA 1
ATOM 1764 C C . PRO A 1 206 ? -10.638 14.366 -9.137 1.00 36.78 206 PRO A C 1
ATOM 1766 O O . PRO A 1 206 ? -11.765 14.079 -9.525 1.00 36.78 206 PRO A O 1
ATOM 1769 N N . LEU A 1 207 ? -10.193 15.619 -9.034 1.00 37.97 207 LEU A N 1
ATOM 1770 C CA . LEU A 1 207 ? -10.794 16.776 -9.699 1.00 37.97 207 LEU A CA 1
ATOM 1771 C C . LEU A 1 207 ? -12.253 17.067 -9.299 1.00 37.97 207 LEU A C 1
ATOM 1773 O O . LEU A 1 207 ? -13.190 16.791 -10.046 1.00 37.97 207 LEU A O 1
ATOM 1777 N N . ARG A 1 208 ? -12.439 17.819 -8.207 1.00 40.03 208 ARG A N 1
ATOM 1778 C CA . ARG A 1 208 ? -13.507 18.832 -8.196 1.00 40.03 208 ARG A CA 1
ATOM 1779 C C . ARG A 1 208 ? -13.113 19.934 -9.179 1.00 40.03 208 ARG A C 1
ATOM 1781 O O . ARG A 1 208 ? -12.581 20.969 -8.792 1.00 40.03 208 ARG A O 1
ATOM 1788 N N . GLN A 1 209 ? -13.283 19.678 -10.471 1.00 34.88 209 GLN A N 1
ATOM 1789 C CA . GLN A 1 209 ? -13.223 20.743 -11.457 1.00 34.88 209 GLN A CA 1
ATOM 1790 C C . GLN A 1 209 ? -14.519 21.549 -11.374 1.00 34.88 209 GLN A C 1
ATOM 1792 O O . GLN A 1 209 ? -15.591 21.032 -11.663 1.00 34.88 209 GLN A O 1
ATOM 1797 N N . SER A 1 210 ? -14.350 22.806 -10.952 1.00 35.69 210 SER A N 1
ATOM 1798 C CA . SER A 1 210 ? -14.950 23.998 -11.564 1.00 35.69 210 SER A CA 1
ATOM 1799 C C . SER A 1 210 ? -16.427 23.902 -11.953 1.00 35.69 210 SER A C 1
ATOM 1801 O O . SER A 1 210 ? -16.763 23.411 -13.031 1.00 35.69 210 SER A O 1
ATOM 1803 N N . HIS A 1 211 ? -17.267 24.490 -11.103 1.00 33.12 211 HIS A N 1
ATOM 1804 C CA . HIS A 1 211 ? -18.422 25.250 -11.569 1.00 33.12 211 HIS A CA 1
ATOM 1805 C C . HIS A 1 211 ? -18.024 26.716 -11.709 1.00 33.12 211 HIS A C 1
ATOM 1807 O O . HIS A 1 211 ? -17.260 27.186 -10.834 1.00 33.12 211 HIS A O 1
#

Radius of gyration: 19.04 Å; chains: 1; bounding box: 48×48×42 Å

pLDDT: mean 73.44, std 15.94, range [33.12, 91.94]

Foldseek 3Di:
DPVCPVVLVPDDLLVNLVVLLVVLVVLLVVLCVPPPVDPPPPDPLCVLCVVVNPDPLPPPPPPDDPDDDDPVNVVVSLVVNLVSCLSVLLVLQVLLQQQAAPPHPPSSNSSNVSSLSVVVSCVRRPVVSVVVNPNPPDPVVLVVVSSVLVVQLLCLLAPPPDDPVVSVVSNVVSLVVQCVDPSRVVVSVSNVNSCPNPVNSVVSYDDPDDD

Organism: NCBI:txid56615

Sequence (211 aa):
MRPFHRFIQALDPESQRRLVHDSLEIMMKALEKKFYPRETDTSEFITIYKPFFQKNMYLEKKITNDHFSSMSDSENLETERIEQIGPILQYAYKCIQKPPKNSDRKKSTHEFVFSYYFLNYIDTFDKEAIEKSNVEGINIELLKKQLKLIRDTCRILNDPFDFYEKNQLKLEKKITQYKKNKEMEKWSKEFEEALFSWENMDLFQPLRQSH

Secondary structure (DSSP, 8-state):
--TTHHHHHTS-HHHHHHHHHHHHHHHHHHHHHHH--STT---HHHHHHHHHHH--TTTGGGTS-SS---HHHHHHHHHHHHHHHHHHHHHHHHHHHSPPPTTS-HHHHHHHHHHHHHHHHHHHH-HHHHHHS--TT--HHHHHHHHHHHHHHHHHHT-TTS-HHHHHHHHHHHHHHHHTSTTTHHHHHHHHHHHSSTTTGGGS-------